Protein AF-A0A059WWV6-F1 (afdb_monomer)

Nearest PDB structures (foldseek):
  3id4-assembly1_A  TM=7.950E-01  e=8.519E-05  Escherichia coli K-12
  6icc-assembly1_A  TM=8.540E-01  e=2.933E-04  Aquifex aeolicus VF5
  7w70-assembly1_B  TM=8.274E-01  e=2.889E-03  Kangiella koreensis DSM 16069
  5tnz-assembly1_A  TM=8.637E-01  e=3.700E-03  Homo sapiens
  5to0-assembly1_A  TM=8.389E-01  e=4.187E-03  Homo sapiens

pLDDT: mean 90.19, std 14.8, range [31.0, 98.56]

Foldseek 3Di:
DPPPLPPDPPPVPQDWFWFFQDADPPALCVVLVHDGRKTFQDKPNHGHRYVLSVCLSPQQDFWIWTFIQHPVRDTDIDTDGDDGPGDRRTDTDDDDFDADPWPAPPDVLVVDDPPDDSVSNGHGAHLQCCLVPVDEHQQLPDDPVNLVVCLVSVSAAGEYEDEDQPLVLQCRRRVHDSVSSHDPVSVVSCVVSVHHYRYDYDDDPPRHPPD

Solvent-accessible surface area (backbone atoms only — not comparable to full-atom values): 12340 Å² total; per-residue (Å²): 133,87,80,79,87,62,77,50,82,76,69,66,62,83,59,73,16,33,41,27,64,40,55,38,84,96,23,55,28,42,78,71,66,52,49,59,62,29,24,43,34,23,46,72,86,39,78,17,68,35,64,65,47,46,51,61,68,46,60,94,58,38,74,45,34,38,33,34,36,41,82,88,68,52,74,48,79,49,78,51,75,54,61,89,87,62,63,48,37,70,39,62,64,79,85,80,72,41,68,50,87,66,55,32,82,79,42,64,55,76,70,53,62,95,84,54,62,75,78,63,60,66,48,66,46,35,76,65,46,8,40,75,73,59,41,60,25,65,64,49,83,67,46,72,67,56,56,49,45,36,54,76,69,60,52,54,45,35,25,34,48,45,58,54,85,54,36,66,61,24,8,58,50,34,49,49,58,54,93,40,28,60,49,63,69,60,51,48,55,38,51,76,60,77,37,48,72,50,75,41,82,54,75,46,86,93,71,59,64,84,121

Radius of gyration: 20.45 Å; Cα contacts (8 Å, |Δi|>4): 343; chains: 1; bounding box: 49×42×61 Å

Mean predicted aligned error: 5.93 Å

Structure (mmCIF, N/CA/C/O backbone):
data_AF-A0A059WWV6-F1
#
_entry.id   AF-A0A059WWV6-F1
#
loop_
_atom_site.group_PDB
_atom_site.id
_atom_site.type_symbol
_atom_site.label_atom_id
_atom_site.label_alt_id
_atom_site.label_comp_id
_atom_site.label_asym_id
_atom_site.label_entity_id
_atom_site.label_seq_id
_atom_site.pdbx_PDB_ins_code
_atom_site.Cartn_x
_atom_site.Cartn_y
_atom_site.Cartn_z
_atom_site.occupancy
_atom_site.B_iso_or_equiv
_atom_site.auth_seq_id
_atom_site.auth_comp_id
_atom_site.auth_asym_id
_atom_site.auth_atom_id
_atom_site.pdbx_PDB_model_num
ATOM 1 N N . MET A 1 1 ? 24.780 16.132 0.059 1.00 31.00 1 MET A N 1
ATOM 2 C CA . MET A 1 1 ? 24.180 15.485 1.243 1.00 31.00 1 MET A CA 1
ATOM 3 C C . MET A 1 1 ? 22.911 16.250 1.564 1.00 31.00 1 MET A C 1
ATOM 5 O O . MET A 1 1 ? 22.993 17.396 1.980 1.00 31.00 1 MET A O 1
ATOM 9 N N . TYR A 1 2 ? 21.761 15.678 1.209 1.00 33.31 2 TYR A N 1
ATOM 10 C CA . TYR A 1 2 ? 20.446 16.317 1.306 1.00 33.31 2 TYR A CA 1
ATOM 11 C C . TYR A 1 2 ? 19.866 16.081 2.706 1.00 33.31 2 TYR A C 1
ATOM 13 O O . TYR A 1 2 ? 19.118 15.136 2.921 1.00 33.31 2 TYR A O 1
ATOM 21 N N . GLU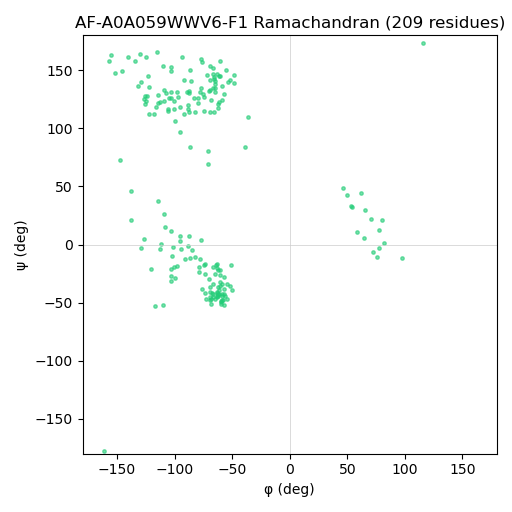 A 1 3 ? 20.258 16.913 3.670 1.00 32.69 3 GLU A N 1
ATOM 22 C CA . GLU A 1 3 ? 19.876 16.759 5.085 1.00 32.69 3 GLU A CA 1
ATOM 23 C C . GLU A 1 3 ? 18.555 17.455 5.471 1.00 32.69 3 GLU A C 1
ATOM 25 O O . GLU A 1 3 ? 18.124 17.334 6.612 1.00 32.69 3 GLU A O 1
ATOM 30 N N . PHE A 1 4 ? 17.871 18.147 4.546 1.00 31.69 4 PHE A N 1
ATOM 31 C CA . PHE A 1 4 ? 16.771 19.058 4.916 1.00 31.69 4 PHE A CA 1
ATOM 32 C C . PHE A 1 4 ? 15.412 18.849 4.226 1.00 31.69 4 PHE A C 1
ATOM 34 O O . PHE A 1 4 ? 14.489 19.607 4.503 1.00 31.69 4 PHE A O 1
ATOM 41 N N . ALA A 1 5 ? 15.225 17.814 3.398 1.00 34.81 5 ALA A N 1
ATOM 42 C CA . ALA A 1 5 ? 13.914 17.536 2.779 1.00 34.81 5 ALA A CA 1
ATOM 43 C C . ALA A 1 5 ? 13.243 16.240 3.267 1.00 34.81 5 ALA A C 1
ATOM 45 O O . ALA A 1 5 ? 12.113 15.945 2.890 1.00 34.81 5 ALA A O 1
ATOM 46 N N . VAL A 1 6 ? 13.925 15.470 4.119 1.00 40.09 6 VAL A N 1
ATOM 47 C CA . VAL A 1 6 ? 13.435 14.178 4.620 1.00 40.09 6 VAL A CA 1
ATOM 48 C C . VAL A 1 6 ? 13.733 14.046 6.116 1.00 40.09 6 VAL A C 1
ATOM 50 O O . VAL A 1 6 ? 14.220 13.020 6.582 1.00 40.09 6 VAL A O 1
ATOM 53 N N . THR A 1 7 ? 13.457 15.089 6.905 1.00 35.44 7 THR A N 1
ATOM 54 C CA . THR A 1 7 ? 13.285 14.892 8.354 1.00 35.44 7 THR A CA 1
ATOM 55 C C . THR A 1 7 ? 12.136 13.899 8.526 1.00 35.44 7 THR A C 1
ATOM 57 O O . THR A 1 7 ? 11.089 14.045 7.894 1.00 35.44 7 THR A O 1
ATOM 60 N N . PRO A 1 8 ? 12.343 12.787 9.230 1.00 40.31 8 PRO A N 1
ATOM 61 C CA . PRO A 1 8 ? 12.087 11.523 8.582 1.00 40.31 8 PRO A CA 1
ATOM 62 C C . PRO A 1 8 ? 10.628 11.113 8.762 1.00 40.31 8 PRO A C 1
ATOM 64 O O . PRO A 1 8 ? 10.215 10.703 9.848 1.00 40.31 8 PRO A O 1
ATOM 67 N N . ALA A 1 9 ? 9.907 11.020 7.641 1.00 40.09 9 ALA A N 1
ATOM 68 C CA . ALA A 1 9 ? 8.860 10.005 7.483 1.00 40.09 9 ALA A CA 1
ATOM 69 C C . ALA A 1 9 ? 9.39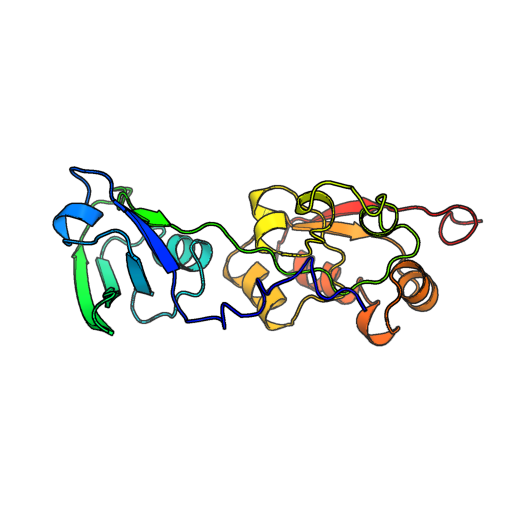4 8.590 7.835 1.00 40.09 9 ALA A C 1
ATOM 71 O O . ALA A 1 9 ? 8.637 7.682 8.151 1.00 40.09 9 ALA A O 1
ATOM 72 N N . ILE A 1 10 ? 10.724 8.430 7.859 1.00 39.66 10 ILE A N 1
ATOM 73 C CA . ILE A 1 10 ? 11.486 7.240 8.254 1.00 39.66 10 ILE A CA 1
ATOM 74 C C . ILE A 1 10 ? 11.497 7.008 9.789 1.00 39.66 10 ILE A C 1
ATOM 76 O O . ILE A 1 10 ? 11.773 5.897 10.231 1.00 39.66 10 ILE A O 1
ATOM 80 N N . THR A 1 11 ? 11.170 8.002 10.632 1.00 33.81 11 THR A N 1
ATOM 81 C CA . THR A 1 11 ? 11.199 7.872 12.111 1.00 33.81 11 THR A CA 1
ATOM 82 C C . THR A 1 11 ? 9.845 7.656 12.760 1.00 33.81 11 THR A C 1
ATOM 84 O O . THR A 1 11 ? 9.802 7.366 13.959 1.00 33.81 11 THR A O 1
ATOM 87 N N . GLN A 1 12 ? 8.752 7.635 11.994 1.00 41.34 12 GLN A N 1
ATOM 88 C CA . GLN A 1 12 ? 7.635 6.782 12.392 1.00 41.34 12 GLN A CA 1
ATOM 89 C C . GLN A 1 12 ? 8.065 5.328 12.162 1.00 41.34 12 GLN A C 1
ATOM 91 O O . GLN A 1 12 ? 7.605 4.639 11.258 1.00 41.34 12 GLN A O 1
ATOM 96 N N . LEU A 1 13 ? 9.012 4.876 12.996 1.00 43.66 13 LEU A N 1
ATOM 97 C CA . LEU A 1 13 ? 9.232 3.481 13.336 1.00 43.66 13 LEU A CA 1
ATOM 98 C C . LEU A 1 13 ? 7.855 2.847 13.386 1.00 43.66 13 LEU A C 1
ATOM 100 O O . LEU A 1 13 ? 7.081 3.216 14.266 1.00 43.66 13 LEU A O 1
ATOM 104 N N . ARG A 1 14 ? 7.575 1.990 12.399 1.00 54.34 14 ARG A N 1
ATOM 105 C CA . ARG A 1 14 ? 6.361 1.198 12.197 1.00 54.34 14 ARG A CA 1
ATOM 106 C C . ARG A 1 14 ? 5.858 0.674 13.537 1.00 54.34 14 ARG A C 1
ATOM 108 O O . ARG A 1 14 ? 6.202 -0.432 13.950 1.00 54.34 14 ARG A O 1
ATOM 115 N N . ARG A 1 15 ? 5.102 1.484 14.271 1.00 64.38 15 ARG A N 1
ATOM 116 C CA . ARG A 1 15 ? 4.458 1.005 15.479 1.00 64.38 15 ARG A CA 1
ATOM 117 C C . ARG A 1 15 ? 3.245 0.260 14.948 1.00 64.38 15 ARG A C 1
ATOM 119 O O . ARG A 1 15 ? 2.479 0.879 14.220 1.00 64.38 15 ARG A O 1
ATOM 126 N N . PRO A 1 16 ? 3.098 -1.035 15.253 1.00 75.06 16 PRO A N 1
ATOM 127 C CA . PRO A 1 16 ? 1.945 -1.784 14.788 1.00 75.06 16 PRO A CA 1
ATOM 128 C C . PRO A 1 16 ? 0.668 -1.051 15.207 1.00 75.06 16 PRO A C 1
ATOM 130 O O . PRO A 1 16 ? 0.598 -0.503 16.315 1.00 75.06 16 PRO A O 1
ATOM 133 N N . GLY A 1 17 ? -0.295 -1.035 14.298 1.00 91.75 17 GLY A N 1
ATOM 134 C CA . GLY A 1 17 ? -1.612 -0.443 14.432 1.00 91.75 17 GLY A CA 1
ATOM 135 C C . GLY A 1 17 ? -1.884 0.716 13.485 1.00 91.75 17 GLY A C 1
ATOM 136 O O . GLY A 1 17 ? -1.002 1.188 12.778 1.00 91.75 17 GLY A O 1
ATOM 137 N N . VAL A 1 18 ? -3.131 1.165 13.517 1.00 95.44 18 VAL A N 1
ATOM 138 C CA . VAL A 1 18 ? -3.629 2.337 12.797 1.00 95.44 18 VAL A CA 1
ATOM 139 C C . VAL A 1 18 ? -4.226 3.318 13.805 1.00 95.44 18 VAL A C 1
ATOM 141 O O . VAL A 1 18 ? -4.907 2.898 14.746 1.00 95.44 18 VAL A O 1
ATOM 144 N N . ILE A 1 19 ? -3.914 4.607 13.664 1.00 96.56 19 ILE A N 1
ATOM 145 C CA . ILE A 1 19 ? -4.396 5.658 14.570 1.00 96.56 19 ILE A CA 1
ATOM 146 C C . ILE A 1 19 ? -5.735 6.209 14.085 1.00 96.56 19 ILE A C 1
ATOM 148 O O . ILE A 1 19 ? -5.869 6.570 12.914 1.00 96.56 19 ILE A O 1
ATOM 152 N N . ILE A 1 20 ? -6.701 6.296 15.000 1.00 97.88 20 ILE A N 1
ATOM 153 C CA . ILE A 1 20 ? -7.992 6.946 14.779 1.00 97.88 20 ILE A CA 1
ATOM 154 C C . ILE A 1 20 ? -7.783 8.461 14.787 1.00 97.88 20 ILE A C 1
ATOM 156 O O . ILE A 1 20 ? -7.227 9.013 15.736 1.00 97.88 20 ILE A O 1
ATOM 160 N N . THR A 1 21 ? -8.234 9.144 13.741 1.00 97.88 21 THR A N 1
ATOM 161 C CA . THR A 1 21 ? -8.187 10.612 13.643 1.00 97.88 21 THR A CA 1
ATOM 162 C C . THR A 1 21 ? -9.522 11.256 13.976 1.00 97.88 21 THR A C 1
ATOM 164 O O . THR A 1 21 ? -9.552 12.384 14.456 1.00 97.88 21 THR A O 1
ATOM 167 N N . GLU A 1 22 ? -10.622 10.548 13.726 1.00 98.00 22 GLU A N 1
ATOM 168 C CA . GLU A 1 22 ? -11.978 11.038 13.960 1.00 98.00 22 GLU A CA 1
ATOM 169 C C . GLU A 1 22 ? -12.915 9.864 14.251 1.00 98.00 22 GLU A C 1
ATOM 171 O O . GLU A 1 22 ? -12.730 8.767 13.716 1.00 98.00 22 GLU A O 1
ATOM 176 N N . VAL A 1 23 ? -13.914 10.114 15.097 1.00 98.06 23 VAL A N 1
ATOM 177 C CA . VAL A 1 23 ? -15.012 9.191 15.392 1.00 98.06 23 VAL A CA 1
ATOM 178 C C . VAL A 1 23 ? -16.318 9.921 15.112 1.00 98.06 23 VAL A C 1
ATOM 180 O O . VAL A 1 23 ? -16.551 11.004 15.651 1.00 98.06 23 VAL A O 1
ATOM 183 N N . THR A 1 24 ? -17.148 9.357 14.239 1.00 97.62 24 THR A N 1
ATOM 184 C CA . THR A 1 24 ? -18.435 9.942 13.855 1.00 97.62 24 THR A CA 1
ATOM 185 C C . THR A 1 24 ? -19.464 9.748 14.980 1.00 97.62 24 THR A C 1
ATOM 187 O O . THR A 1 24 ? -19.642 8.616 15.433 1.00 97.62 24 THR A O 1
ATOM 190 N N . PRO A 1 25 ? -20.171 10.802 15.430 1.00 95.69 25 PRO A N 1
ATOM 191 C CA . PRO A 1 25 ? -21.210 10.671 16.452 1.00 95.69 25 PRO A CA 1
ATOM 192 C C . PRO A 1 25 ? -22.356 9.745 16.026 1.00 95.69 25 PRO A C 1
ATOM 194 O O . PRO A 1 25 ? -22.758 9.748 14.861 1.00 95.69 25 PRO A O 1
ATOM 197 N N . GLY A 1 26 ? -22.916 9.001 16.977 1.00 94.06 26 GLY A N 1
ATOM 198 C CA . GLY A 1 26 ? -24.016 8.060 16.767 1.00 94.06 26 GLY A CA 1
ATOM 199 C C . GLY A 1 26 ? -23.626 6.801 15.991 1.00 94.06 26 GLY A C 1
ATOM 200 O O . GLY A 1 26 ? -24.495 6.189 15.379 1.00 94.06 26 GLY A O 1
ATOM 201 N N . THR A 1 27 ? -22.338 6.449 15.966 1.00 96.12 27 THR A N 1
ATOM 202 C CA . THR A 1 27 ? -21.828 5.223 15.332 1.00 96.12 27 THR A CA 1
ATOM 203 C C . THR A 1 27 ? -21.227 4.283 16.368 1.00 96.12 27 THR A C 1
ATOM 205 O O . THR A 1 27 ? -20.891 4.708 17.477 1.00 96.12 27 THR A O 1
ATOM 208 N N . VAL A 1 28 ? -21.003 3.027 15.973 1.00 95.50 28 VAL A N 1
ATOM 209 C CA . VAL A 1 28 ? -20.370 2.002 16.817 1.00 95.50 28 VAL A CA 1
ATOM 210 C C . VAL A 1 28 ? -19.067 2.510 17.442 1.00 95.50 28 VAL A C 1
ATOM 212 O O . VAL A 1 28 ? -18.805 2.271 18.614 1.00 95.50 28 VAL A O 1
ATOM 215 N N . GLY A 1 29 ? -18.253 3.278 16.711 1.00 96.50 29 GLY A N 1
ATOM 216 C CA . GLY A 1 29 ? -17.013 3.836 17.248 1.00 96.50 29 GLY A CA 1
ATOM 217 C C . GLY A 1 29 ? -17.210 4.707 18.496 1.00 96.50 29 GLY A C 1
ATOM 218 O O . GLY A 1 29 ? -16.399 4.630 19.420 1.00 96.50 29 GLY A O 1
ATOM 219 N N . GLU A 1 30 ? -18.284 5.501 18.550 1.00 96.56 30 GLU A N 1
ATOM 220 C CA . GLU A 1 30 ? -18.618 6.317 19.724 1.00 96.56 30 GLU A CA 1
ATOM 221 C C . GLU A 1 30 ? -19.152 5.453 20.873 1.00 96.56 30 GLU A C 1
ATOM 223 O O . GLU A 1 30 ? -18.742 5.652 22.017 1.00 96.56 30 GLU A O 1
ATOM 228 N N . GLU A 1 31 ? -20.006 4.469 20.576 1.00 95.69 31 GLU A N 1
ATOM 229 C CA . GLU A 1 31 ? -20.557 3.536 21.571 1.00 95.69 31 GLU A CA 1
ATOM 230 C C . GLU A 1 31 ? -19.464 2.722 22.276 1.00 95.69 31 GLU A C 1
ATOM 232 O O . GLU A 1 31 ? -19.542 2.479 23.480 1.00 95.69 31 GLU A O 1
ATOM 237 N N . LEU A 1 32 ? -18.403 2.365 21.546 1.00 96.31 32 LEU A N 1
ATOM 238 C CA . LEU A 1 32 ? -17.209 1.697 22.077 1.00 96.31 32 LEU A CA 1
ATOM 239 C C . LEU A 1 32 ? -16.250 2.642 22.821 1.00 96.31 32 LEU A C 1
ATOM 241 O O . LEU A 1 32 ? -15.153 2.234 23.214 1.00 96.31 32 LEU A O 1
ATOM 245 N N . GLU A 1 33 ? -16.624 3.914 22.979 1.00 96.25 33 GLU A N 1
ATOM 246 C CA . GLU A 1 33 ? -15.811 4.972 23.580 1.00 96.25 33 GLU A CA 1
ATOM 247 C C . GLU A 1 33 ? -14.415 5.106 22.936 1.00 96.25 33 GLU A C 1
ATOM 249 O O . GLU A 1 33 ? -13.417 5.442 23.599 1.00 96.25 33 GLU A O 1
ATOM 254 N N . LEU A 1 34 ? -14.321 4.836 21.629 1.00 97.44 34 LEU A N 1
ATOM 255 C CA . LEU A 1 34 ? -13.117 5.118 20.857 1.00 97.44 34 LEU A CA 1
ATOM 256 C C . LEU A 1 34 ? -12.981 6.624 20.670 1.00 97.44 34 LEU A C 1
ATOM 258 O O . LEU A 1 34 ? -13.960 7.365 20.567 1.00 97.44 34 LEU A O 1
ATOM 262 N N . ARG A 1 35 ? -11.739 7.099 20.662 1.00 97.44 35 ARG A N 1
ATOM 263 C CA . ARG A 1 35 ? -11.425 8.524 20.556 1.00 97.44 35 ARG A CA 1
ATOM 264 C C . ARG A 1 35 ? -10.306 8.756 19.548 1.00 97.44 35 ARG A C 1
ATOM 266 O O . ARG A 1 35 ? -9.511 7.847 19.303 1.00 97.44 35 ARG A O 1
ATOM 273 N N . PRO A 1 36 ? -10.195 9.975 18.996 1.00 97.75 36 PRO A N 1
ATOM 274 C CA . PRO A 1 36 ? -8.983 10.385 18.302 1.00 97.75 36 PRO A CA 1
ATOM 275 C C . PRO A 1 36 ? -7.730 10.083 19.138 1.00 97.75 36 PRO A C 1
ATOM 277 O O . PRO A 1 36 ? -7.767 10.159 20.367 1.00 97.75 36 PRO A O 1
ATOM 280 N N . ASP A 1 37 ? -6.642 9.729 18.457 1.00 96.31 37 ASP A N 1
ATOM 281 C CA . ASP A 1 37 ? -5.358 9.262 19.003 1.00 96.31 37 ASP A CA 1
ATOM 282 C C . ASP A 1 37 ? -5.348 7.843 19.601 1.00 96.31 37 ASP A C 1
ATOM 284 O O . ASP A 1 37 ? -4.269 7.308 19.896 1.00 96.31 37 ASP A O 1
ATOM 288 N N . ASP A 1 38 ? -6.499 7.176 19.718 1.00 97.38 38 ASP A N 1
ATOM 289 C CA . ASP A 1 38 ? -6.523 5.743 19.998 1.00 97.38 38 ASP A CA 1
ATOM 290 C C . ASP A 1 38 ? -5.921 4.960 18.830 1.00 97.38 38 ASP A C 1
ATOM 292 O O . ASP A 1 38 ? -6.114 5.279 17.653 1.00 97.38 38 ASP A O 1
ATOM 296 N N . ARG A 1 39 ? -5.188 3.891 19.152 1.00 97.25 39 ARG A N 1
ATOM 297 C CA . ARG A 1 39 ? -4.555 3.039 18.147 1.00 97.25 39 ARG A CA 1
ATOM 298 C C . ARG A 1 39 ? -5.104 1.629 18.169 1.00 97.25 39 ARG A C 1
ATOM 300 O O . ARG A 1 39 ? -4.868 0.890 19.123 1.00 97.25 39 ARG A O 1
ATOM 307 N N . ILE A 1 40 ? -5.710 1.207 17.069 1.00 97.69 40 ILE A N 1
ATOM 308 C CA . ILE A 1 40 ? -6.136 -0.180 16.883 1.00 97.69 40 ILE A CA 1
ATOM 309 C C . ILE A 1 40 ? -4.927 -0.987 16.423 1.00 97.69 40 ILE A C 1
ATOM 311 O O . ILE A 1 40 ? -4.396 -0.746 15.343 1.00 97.69 40 ILE A O 1
ATOM 315 N N . ILE A 1 41 ? -4.464 -1.927 17.249 1.00 97.25 41 ILE A N 1
ATOM 316 C CA . ILE A 1 41 ? -3.278 -2.750 16.961 1.00 97.25 41 ILE A CA 1
ATOM 317 C C . ILE A 1 41 ? -3.628 -4.168 16.500 1.00 97.25 41 ILE A C 1
ATOM 319 O O . ILE A 1 41 ? -2.787 -4.822 15.876 1.00 97.25 41 ILE A O 1
ATOM 323 N N . LYS A 1 42 ? -4.843 -4.648 16.799 1.00 97.75 42 LYS A N 1
ATOM 324 C CA . LYS A 1 42 ? -5.371 -5.922 16.299 1.00 97.75 42 LYS A CA 1
ATOM 325 C C . LYS A 1 42 ? -6.875 -5.873 16.052 1.00 97.75 42 LYS A C 1
ATOM 327 O O . LYS A 1 42 ? -7.580 -5.210 16.809 1.00 97.75 42 LYS A O 1
ATOM 332 N N . VAL A 1 43 ? -7.331 -6.657 15.078 1.00 97.81 43 VAL A N 1
ATOM 333 C CA . VAL A 1 43 ? -8.738 -7.018 14.857 1.00 97.81 43 VAL A CA 1
ATOM 334 C C . VAL A 1 43 ? -8.836 -8.543 14.843 1.00 97.81 43 VAL A C 1
ATOM 336 O O . VAL A 1 43 ? -8.050 -9.203 14.164 1.00 97.81 43 VAL A O 1
ATOM 339 N N . ASN A 1 44 ? -9.736 -9.123 15.638 1.00 96.75 44 ASN A N 1
ATOM 340 C CA . ASN A 1 44 ? -9.959 -10.576 15.736 1.00 96.75 44 ASN A CA 1
ATOM 341 C C . ASN A 1 44 ? -8.648 -11.363 15.943 1.00 96.75 44 ASN A C 1
ATOM 343 O O . ASN A 1 44 ? -8.359 -12.371 15.299 1.00 96.75 44 ASN A O 1
ATOM 347 N N . GLY A 1 45 ? -7.781 -10.830 16.813 1.00 95.62 45 GLY A N 1
ATOM 348 C CA . GLY A 1 45 ? -6.467 -11.397 17.134 1.00 95.62 45 GLY A CA 1
ATOM 349 C C . GLY A 1 45 ? -5.372 -11.197 16.073 1.00 95.62 45 GLY A C 1
ATOM 350 O O . GLY A 1 45 ? -4.190 -11.409 16.387 1.00 95.62 45 GLY A O 1
ATOM 351 N N . ARG A 1 46 ? -5.719 -10.735 14.865 1.00 95.44 46 ARG A N 1
ATOM 352 C CA . ARG A 1 46 ? -4.798 -10.465 13.750 1.00 95.44 46 ARG A CA 1
ATOM 353 C C . ARG A 1 46 ? -4.206 -9.065 13.865 1.00 95.44 46 ARG A C 1
ATOM 355 O O . ARG A 1 46 ? -4.874 -8.133 14.288 1.00 95.44 46 ARG A O 1
ATOM 362 N N . GL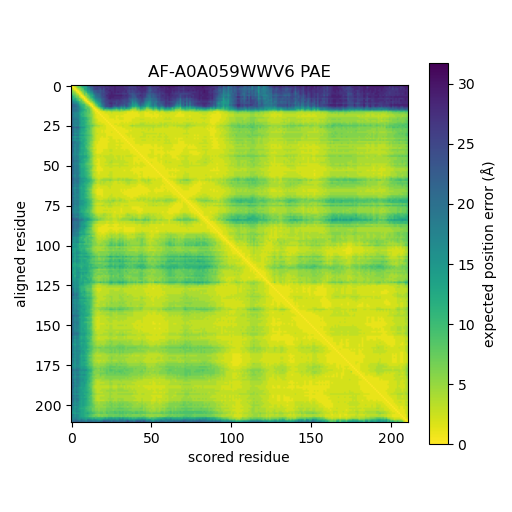Y A 1 47 ? -2.920 -8.924 13.549 1.00 95.31 47 GLY A N 1
ATOM 363 C CA . GLY A 1 47 ? -2.227 -7.635 13.623 1.00 95.31 47 GLY A CA 1
ATOM 364 C C . GLY A 1 47 ? -2.705 -6.661 12.550 1.00 95.31 47 GLY A C 1
ATOM 365 O O . GLY A 1 47 ? -2.910 -7.062 11.408 1.00 95.31 47 GLY A O 1
ATOM 366 N N . VAL A 1 48 ? -2.820 -5.385 12.910 1.00 94.69 48 VAL A N 1
ATOM 367 C CA . VAL A 1 48 ? -3.133 -4.293 11.979 1.00 94.69 48 VAL A CA 1
ATOM 368 C C . VAL A 1 48 ? -1.876 -3.456 11.758 1.00 94.69 48 VAL A C 1
ATOM 370 O O . VAL A 1 48 ? -1.207 -3.088 12.724 1.00 94.69 48 VAL A O 1
ATOM 373 N N . ARG A 1 49 ? -1.516 -3.169 10.504 1.00 91.50 49 ARG A N 1
ATOM 374 C CA . ARG A 1 49 ? -0.375 -2.299 10.148 1.00 91.50 49 ARG A CA 1
ATOM 375 C C . ARG A 1 49 ? -0.800 -0.907 9.698 1.00 91.50 49 ARG A C 1
ATOM 377 O O . ARG A 1 49 ? -0.027 0.028 9.851 1.00 91.50 49 ARG A O 1
ATOM 384 N N . ASP A 1 50 ? -1.968 -0.801 9.080 1.00 92.31 50 ASP A N 1
ATOM 385 C CA . ASP A 1 50 ? -2.529 0.425 8.521 1.00 92.31 50 ASP A CA 1
ATOM 386 C C . ASP A 1 50 ? -4.042 0.255 8.317 1.00 92.31 50 ASP A C 1
ATOM 388 O O . ASP A 1 50 ? -4.619 -0.788 8.643 1.00 92.31 50 ASP A O 1
ATOM 392 N N . TYR A 1 51 ? -4.698 1.278 7.772 1.00 91.88 51 TYR A N 1
ATOM 393 C CA . TYR A 1 51 ? -6.143 1.237 7.580 1.00 91.88 51 TYR A CA 1
ATOM 394 C C . TYR A 1 51 ? -6.591 0.162 6.574 1.00 91.88 51 TYR A C 1
ATOM 396 O O . TYR A 1 51 ? -7.726 -0.295 6.666 1.00 91.88 51 TYR A O 1
ATOM 404 N N . LEU A 1 52 ? -5.750 -0.260 5.618 1.00 93.94 52 LEU A N 1
ATOM 405 C CA . LEU A 1 52 ? -6.132 -1.306 4.663 1.00 93.94 52 LEU A CA 1
ATOM 406 C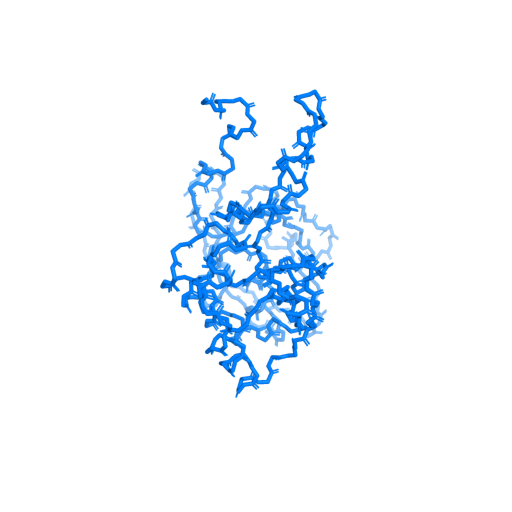 C . LEU A 1 52 ? -6.239 -2.658 5.360 1.00 93.94 52 LEU A C 1
ATOM 408 O O . LEU A 1 52 ? -7.201 -3.380 5.121 1.00 93.94 52 LEU A O 1
ATOM 412 N N . ASP A 1 53 ? -5.307 -2.969 6.267 1.00 94.94 53 ASP A N 1
ATOM 413 C CA . ASP A 1 53 ? -5.433 -4.154 7.121 1.00 94.94 53 ASP A CA 1
ATOM 414 C C . ASP A 1 53 ? -6.712 -4.096 7.956 1.00 94.94 53 ASP A C 1
ATOM 416 O O . ASP A 1 53 ? -7.429 -5.088 8.041 1.00 94.94 53 ASP A O 1
ATOM 420 N N . PHE A 1 54 ? -7.010 -2.935 8.546 1.00 95.88 54 PHE A N 1
ATOM 421 C CA . PHE A 1 54 ? -8.228 -2.742 9.326 1.00 95.88 54 PHE A CA 1
ATOM 422 C C . PHE A 1 54 ? -9.481 -2.990 8.480 1.00 95.88 54 PHE A C 1
ATOM 424 O O . PHE A 1 54 ? -10.344 -3.772 8.869 1.00 95.88 54 PHE A O 1
ATOM 431 N N . ARG A 1 55 ? -9.571 -2.377 7.294 1.00 94.00 55 ARG A N 1
ATOM 432 C CA . ARG A 1 55 ? -10.703 -2.564 6.374 1.00 94.00 55 ARG A CA 1
ATOM 433 C C . ARG A 1 55 ? -10.819 -4.012 5.914 1.00 94.00 55 ARG A C 1
ATOM 435 O O . ARG A 1 55 ? -11.919 -4.540 5.910 1.00 94.00 55 ARG A O 1
ATOM 442 N N . PHE A 1 56 ? -9.708 -4.661 5.580 1.00 95.06 56 PHE A N 1
ATOM 443 C CA . PHE A 1 56 ? -9.695 -6.063 5.168 1.00 95.06 56 PHE A CA 1
ATOM 444 C C . PHE A 1 56 ? -10.158 -7.005 6.287 1.00 95.06 56 PHE A C 1
ATOM 446 O O . PHE A 1 56 ? -10.953 -7.899 6.039 1.00 95.06 56 PHE A O 1
ATOM 453 N N . GLN A 1 57 ? -9.689 -6.793 7.520 1.00 95.50 57 GLN A N 1
ATOM 454 C CA . GLN A 1 57 ? -10.007 -7.656 8.664 1.00 95.50 57 GLN A CA 1
ATOM 455 C C . GLN A 1 57 ? -11.390 -7.394 9.262 1.00 95.50 57 GLN A C 1
ATOM 457 O O . GLN A 1 57 ? -11.886 -8.238 9.995 1.00 95.50 57 GLN A O 1
ATOM 462 N N . THR A 1 58 ? -11.988 -6.232 8.994 1.00 95.50 58 THR A N 1
ATOM 463 C CA . THR A 1 58 ? -13.350 -5.908 9.441 1.00 95.50 58 THR A CA 1
ATOM 464 C C . THR A 1 58 ? -14.391 -6.138 8.353 1.00 95.50 58 THR A C 1
ATOM 466 O O . THR A 1 58 ? -15.572 -6.215 8.665 1.00 95.50 58 THR A O 1
ATOM 469 N N . ALA A 1 59 ? -14.020 -6.219 7.075 1.00 92.94 59 ALA A N 1
ATOM 470 C CA . ALA A 1 59 ? -14.988 -6.373 5.994 1.00 92.94 59 ALA A CA 1
ATOM 471 C C . ALA A 1 59 ? -15.787 -7.679 6.134 1.00 92.94 59 ALA A C 1
ATOM 473 O O . ALA A 1 59 ? -15.213 -8.761 6.144 1.00 92.94 59 ALA A O 1
ATOM 474 N N . GLY A 1 60 ? -17.117 -7.565 6.208 1.00 90.81 60 GLY A N 1
ATOM 475 C CA . GLY A 1 60 ? -18.031 -8.710 6.306 1.00 90.81 60 GLY A CA 1
ATOM 476 C C . GLY A 1 60 ? -18.127 -9.358 7.692 1.00 90.81 60 GLY A C 1
ATOM 477 O O . GLY A 1 60 ? -18.932 -10.264 7.863 1.00 90.81 60 GLY A O 1
ATOM 478 N N . GLU A 1 61 ? -17.357 -8.891 8.677 1.00 94.50 61 GLU A N 1
ATOM 479 C CA . GLU A 1 61 ? -17.402 -9.406 10.049 1.00 94.50 61 GLU A CA 1
ATOM 480 C C . GLU A 1 61 ? -18.466 -8.666 10.876 1.00 94.50 61 GLU A C 1
ATOM 482 O O . GLU A 1 61 ? -18.509 -7.426 10.876 1.00 94.50 61 GLU A O 1
ATOM 487 N N . THR A 1 62 ? -19.297 -9.422 11.596 1.00 96.19 62 THR A N 1
ATOM 488 C CA . THR A 1 62 ? -20.319 -8.907 12.528 1.00 96.19 62 THR A CA 1
ATOM 489 C C . THR A 1 62 ? -19.904 -9.035 13.990 1.00 96.19 62 THR A C 1
ATOM 491 O O . THR A 1 62 ? -20.329 -8.217 14.793 1.00 96.19 62 THR A O 1
ATOM 494 N N . GLU A 1 63 ? -19.050 -10.008 14.318 1.00 96.94 63 GLU A N 1
ATOM 495 C CA . GLU A 1 63 ? -18.484 -10.224 15.656 1.00 96.94 63 GLU A CA 1
ATOM 496 C C . GLU A 1 63 ? -17.014 -9.780 15.641 1.00 96.94 63 GLU A C 1
ATOM 498 O O . GLU A 1 63 ? -16.185 -10.306 14.884 1.00 96.94 63 GLU A O 1
ATOM 503 N N . LEU A 1 64 ? -16.681 -8.761 16.434 1.00 97.50 64 LEU A N 1
ATOM 504 C CA . LEU A 1 64 ? -15.379 -8.104 16.378 1.00 97.50 64 LEU A CA 1
ATOM 505 C C . LEU A 1 64 ? -14.732 -8.000 17.759 1.00 97.50 64 LEU A C 1
ATOM 507 O O . LEU A 1 64 ? -15.350 -7.658 18.762 1.00 97.50 64 LEU A O 1
ATOM 511 N N . THR A 1 65 ? -13.422 -8.225 17.788 1.00 98.25 65 THR A N 1
ATOM 512 C CA . THR A 1 65 ? -12.561 -7.942 18.935 1.00 98.25 65 THR A CA 1
ATOM 513 C C . THR A 1 65 ? -11.461 -6.982 18.518 1.00 98.25 65 THR A C 1
ATOM 515 O O . THR A 1 65 ? -10.557 -7.340 17.751 1.00 98.25 65 THR A O 1
ATOM 518 N N . PHE A 1 66 ? -11.493 -5.763 19.046 1.00 98.19 66 PHE A N 1
ATOM 519 C CA . PHE A 1 66 ? -10.441 -4.775 18.835 1.00 98.19 66 PHE A CA 1
ATOM 520 C C . PHE A 1 66 ? -9.467 -4.770 19.998 1.00 98.19 66 PHE A C 1
ATOM 522 O O . PHE A 1 66 ? -9.860 -4.558 21.140 1.00 98.19 66 PHE A O 1
ATOM 529 N N . ARG A 1 67 ? -8.170 -4.905 19.699 1.00 98.19 67 ARG A N 1
ATOM 530 C CA . ARG A 1 67 ? -7.123 -4.548 20.660 1.00 98.19 67 ARG A CA 1
ATOM 531 C C . ARG A 1 67 ? -6.715 -3.105 20.431 1.00 98.19 67 ARG A C 1
ATOM 533 O O . ARG A 1 67 ? -6.087 -2.800 19.413 1.00 98.19 67 ARG A O 1
ATOM 540 N N . VAL A 1 68 ? -7.025 -2.240 21.386 1.00 97.88 68 VAL A N 1
ATOM 541 C CA . VAL A 1 68 ? -6.828 -0.793 21.293 1.00 97.88 68 VAL A CA 1
ATOM 542 C C . VAL A 1 68 ? -5.791 -0.343 22.307 1.00 97.88 68 VAL A C 1
ATOM 544 O O . VAL A 1 68 ? -5.881 -0.651 23.492 1.00 97.88 68 VAL A O 1
ATOM 547 N N . LYS A 1 69 ? -4.794 0.408 21.847 1.00 97.12 69 LYS A N 1
ATOM 548 C CA . LYS A 1 69 ? -3.814 1.080 22.691 1.00 97.12 69 LYS A CA 1
ATOM 549 C C . LYS A 1 69 ? -4.190 2.552 22.825 1.00 97.12 69 LYS A C 1
ATOM 551 O O . LYS A 1 69 ? -4.163 3.281 21.836 1.00 97.12 69 LYS A O 1
ATOM 556 N N . LYS A 1 70 ? -4.496 2.977 24.048 1.00 96.06 70 LYS A N 1
ATOM 557 C CA . LYS A 1 70 ? -4.824 4.364 24.388 1.00 96.06 70 LYS A CA 1
ATOM 558 C C . LYS A 1 70 ? -3.547 5.226 24.442 1.00 96.06 70 LYS A C 1
ATOM 560 O O . LYS A 1 70 ? -2.460 4.696 24.720 1.00 96.06 70 LYS A O 1
ATOM 565 N N . PRO A 1 71 ? -3.641 6.558 24.267 1.00 93.94 71 PRO A N 1
ATOM 566 C CA . PRO A 1 71 ? -2.501 7.473 24.411 1.00 93.94 71 PRO A CA 1
ATOM 567 C C . PRO A 1 71 ? -1.814 7.414 25.784 1.00 93.94 71 PRO A C 1
ATOM 569 O O . PRO A 1 71 ? -0.609 7.638 25.883 1.00 93.94 71 PRO A O 1
ATOM 572 N N . SER A 1 72 ? -2.559 7.050 26.835 1.00 93.69 72 SER A N 1
ATOM 573 C CA . SER A 1 72 ? -2.045 6.827 28.196 1.00 93.69 72 SER A CA 1
ATOM 574 C C . SER A 1 72 ? -1.035 5.673 28.294 1.00 93.69 72 SER A C 1
ATOM 576 O O . SER A 1 72 ? -0.308 5.572 29.279 1.00 93.69 72 SER A O 1
ATOM 578 N N . GLY A 1 73 ? -0.978 4.798 27.283 1.00 92.81 73 GLY A N 1
ATOM 579 C CA . GLY A 1 73 ? -0.176 3.575 27.269 1.00 92.81 73 GLY A CA 1
ATOM 580 C C . GLY A 1 73 ? -0.961 2.317 27.644 1.00 92.81 73 GLY A C 1
ATOM 581 O O . GLY A 1 73 ? -0.465 1.214 27.406 1.00 92.81 73 GLY A O 1
ATOM 582 N N . GLU A 1 74 ? -2.179 2.474 28.163 1.00 95.81 74 GLU A N 1
ATOM 583 C CA . GLU A 1 74 ? -3.106 1.379 28.439 1.00 95.81 74 GLU A CA 1
ATOM 584 C C . GLU A 1 74 ? -3.480 0.629 27.153 1.00 95.81 74 GLU A C 1
ATOM 586 O O . GLU A 1 74 ? -3.563 1.214 26.071 1.00 95.81 74 GLU A O 1
ATOM 591 N N . THR A 1 75 ? -3.667 -0.686 27.259 1.00 96.69 75 THR A N 1
ATOM 592 C CA . THR A 1 75 ? -4.135 -1.532 26.157 1.00 96.69 75 THR A CA 1
ATOM 593 C C . THR A 1 75 ? -5.363 -2.300 26.613 1.00 96.69 75 THR A C 1
ATOM 595 O O . THR A 1 75 ? -5.313 -2.961 27.648 1.00 96.69 75 THR A O 1
ATOM 598 N N . LEU A 1 76 ? -6.434 -2.209 25.834 1.00 96.69 76 LEU A N 1
ATOM 599 C CA . LEU A 1 76 ? -7.744 -2.786 26.115 1.00 96.69 76 LEU A CA 1
ATOM 600 C C . LEU A 1 76 ? -8.138 -3.713 24.965 1.00 96.69 76 LEU A C 1
ATOM 602 O O . LEU A 1 76 ? -7.814 -3.428 23.811 1.00 96.69 76 LEU A O 1
ATOM 606 N N . ASP A 1 77 ? -8.836 -4.796 25.287 1.00 97.75 77 ASP A N 1
ATOM 607 C CA . ASP A 1 77 ? -9.552 -5.613 24.311 1.00 97.75 77 ASP A CA 1
ATOM 608 C C . ASP A 1 77 ? -11.044 -5.270 24.427 1.00 97.75 77 ASP A C 1
ATOM 610 O O . ASP A 1 77 ? -11.594 -5.281 25.528 1.00 97.75 77 ASP A O 1
ATOM 614 N N . ILE A 1 78 ? -11.663 -4.899 23.309 1.00 97.94 78 ILE A N 1
ATOM 615 C CA . ILE A 1 78 ? -13.067 -4.494 23.219 1.00 97.94 78 ILE A CA 1
ATOM 616 C C . ILE A 1 78 ? -13.763 -5.497 22.305 1.00 97.94 78 ILE A C 1
ATOM 618 O O . ILE A 1 78 ? -13.451 -5.558 21.115 1.00 97.94 78 ILE A O 1
ATOM 622 N N . GLU A 1 79 ? -14.659 -6.296 22.873 1.00 97.88 79 GLU A N 1
ATOM 623 C CA . GLU A 1 79 ? -15.511 -7.242 22.151 1.00 97.88 79 GLU A CA 1
ATOM 624 C C . GLU A 1 79 ? -16.878 -6.603 21.921 1.00 97.88 79 GLU A C 1
ATOM 626 O O . GLU A 1 79 ? -17.455 -6.034 22.850 1.00 97.88 79 GLU A O 1
ATOM 631 N N . PHE A 1 80 ? -17.369 -6.659 20.686 1.00 97.31 80 PHE A N 1
ATOM 632 C CA . PHE A 1 80 ? -18.649 -6.076 20.310 1.00 97.31 80 PHE A CA 1
ATOM 633 C C . PHE A 1 80 ? -19.215 -6.736 19.054 1.00 97.31 80 PHE A C 1
ATOM 635 O O . PHE A 1 80 ? -18.473 -7.276 18.227 1.00 97.31 80 PHE A O 1
ATOM 642 N N . ASP A 1 81 ? -20.528 -6.609 18.906 1.00 96.12 81 ASP A N 1
ATOM 643 C CA . ASP A 1 81 ? -21.262 -7.025 17.719 1.00 96.12 81 ASP A CA 1
ATOM 644 C C . ASP A 1 81 ? -21.763 -5.788 16.971 1.00 96.12 81 ASP A C 1
ATOM 646 O O . ASP A 1 81 ? -21.980 -4.734 17.572 1.00 96.12 81 ASP A O 1
ATOM 650 N N . ARG A 1 82 ? -21.959 -5.918 15.660 1.00 94.38 82 ARG A N 1
ATOM 651 C CA . ARG A 1 82 ? -22.584 -4.889 14.819 1.00 94.38 82 ARG A CA 1
ATOM 652 C C . ARG A 1 82 ? -23.509 -5.505 13.782 1.00 94.38 82 ARG A C 1
ATOM 654 O O . ARG A 1 82 ? -23.369 -6.683 13.438 1.00 94.38 82 ARG A O 1
ATOM 661 N N . GLU A 1 83 ? -24.410 -4.701 13.232 1.00 93.38 83 GLU A N 1
ATOM 662 C CA . GLU A 1 83 ? -25.244 -5.145 12.118 1.00 93.38 83 GLU A CA 1
ATOM 663 C C . GLU A 1 83 ? -24.419 -5.323 10.828 1.00 93.38 83 GLU A C 1
ATOM 665 O O . GLU A 1 83 ? -23.371 -4.702 10.613 1.00 93.38 83 GLU A O 1
ATOM 670 N N . GLU A 1 84 ? -24.886 -6.199 9.935 1.00 90.50 84 GLU A N 1
ATOM 671 C CA . GLU A 1 84 ? -24.224 -6.418 8.650 1.00 90.50 84 GLU A CA 1
ATOM 672 C C . GLU A 1 84 ? -24.232 -5.125 7.820 1.00 90.50 84 GLU A C 1
ATOM 674 O O . GLU A 1 84 ? -25.279 -4.569 7.493 1.00 90.50 84 GLU A O 1
ATOM 679 N N . GLY A 1 85 ? -23.039 -4.645 7.464 1.00 85.12 85 GLY A N 1
ATOM 680 C CA . GLY A 1 85 ? -22.873 -3.405 6.704 1.00 85.12 85 GLY A CA 1
ATOM 681 C C . GLY A 1 85 ? -22.933 -2.125 7.542 1.00 85.12 85 GLY A C 1
ATOM 682 O O . GLY A 1 85 ? -22.774 -1.045 6.973 1.00 85.12 85 GLY A O 1
ATOM 683 N N . GLU A 1 86 ? -23.099 -2.223 8.863 1.00 92.12 86 GLU A N 1
ATOM 684 C CA . GLU A 1 86 ? -23.046 -1.072 9.761 1.00 92.12 86 GLU A CA 1
ATOM 685 C C . GLU A 1 86 ? -21.644 -0.445 9.785 1.00 92.12 86 GLU A C 1
ATOM 687 O O . GLU A 1 86 ? -20.613 -1.127 9.919 1.00 92.12 86 GLU A O 1
ATOM 692 N N . ASP A 1 87 ? -21.603 0.880 9.625 1.00 90.81 87 ASP A N 1
ATOM 693 C CA . ASP A 1 87 ? -20.356 1.633 9.641 1.00 90.81 87 ASP A CA 1
ATOM 694 C C . ASP A 1 87 ? -19.848 1.804 11.076 1.00 90.81 87 ASP A C 1
ATOM 696 O O . ASP A 1 87 ? -20.579 2.188 11.986 1.00 90.81 87 ASP A O 1
ATOM 700 N N . LEU A 1 88 ? -18.551 1.571 11.261 1.00 95.31 88 LEU A N 1
ATOM 701 C CA . LEU A 1 88 ? -17.884 1.793 12.540 1.00 95.31 88 LEU A CA 1
ATOM 702 C C . LEU A 1 88 ? -17.695 3.286 12.832 1.00 95.31 88 LEU A C 1
ATOM 704 O O . LEU A 1 88 ? -17.392 3.640 13.967 1.00 95.31 88 LEU A O 1
ATOM 708 N N . GLY A 1 89 ? -17.815 4.148 11.814 1.00 96.19 89 GLY A N 1
ATOM 709 C CA . GLY A 1 89 ? -17.669 5.596 11.956 1.00 96.19 89 GLY A CA 1
ATOM 710 C C . GLY A 1 89 ? -16.260 6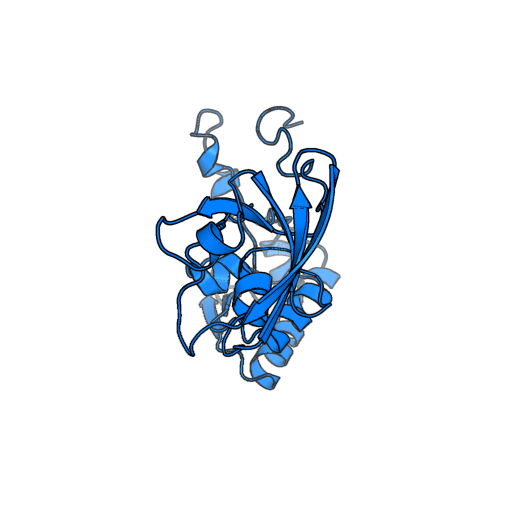.028 12.355 1.00 96.19 89 GLY A C 1
ATOM 711 O O . GLY A 1 89 ? -16.089 7.035 13.038 1.00 96.19 89 GLY A O 1
ATOM 712 N N . LEU A 1 90 ? -15.242 5.259 11.957 1.00 97.25 90 LEU A N 1
ATOM 713 C CA . LEU A 1 90 ? -13.841 5.519 12.281 1.00 97.25 90 LEU A CA 1
ATOM 714 C C . LEU A 1 90 ? -13.096 6.073 11.069 1.00 97.25 90 LEU A C 1
ATOM 716 O O . LEU A 1 90 ? -13.048 5.438 10.012 1.00 97.25 90 LEU A O 1
ATOM 720 N N . MET A 1 91 ? -12.446 7.220 11.250 1.00 96.75 91 MET A N 1
ATOM 721 C CA . MET A 1 91 ? -11.471 7.746 10.297 1.00 96.75 91 MET A CA 1
ATOM 722 C C . MET A 1 91 ? -10.056 7.520 10.818 1.00 96.75 91 MET A C 1
ATOM 724 O O . MET A 1 91 ? -9.817 7.526 12.026 1.00 96.75 91 MET A O 1
ATOM 728 N N . PHE A 1 92 ? -9.114 7.333 9.897 1.00 95.56 92 PHE A N 1
ATOM 729 C CA . PHE A 1 92 ? -7.745 6.946 10.215 1.00 95.56 92 PHE A CA 1
ATOM 730 C C . PHE A 1 92 ? -6.715 7.906 9.629 1.00 95.56 92 PHE A C 1
ATOM 732 O O . PHE A 1 92 ? -6.982 8.641 8.676 1.00 95.56 92 PHE A O 1
ATOM 739 N N . GLU A 1 93 ? -5.506 7.843 10.184 1.00 92.56 93 GLU A N 1
ATOM 740 C CA . GLU A 1 93 ? -4.352 8.575 9.673 1.00 92.56 93 GLU A CA 1
ATOM 741 C C . GLU A 1 93 ? -4.066 8.270 8.193 1.00 92.56 93 GLU A C 1
ATOM 743 O O . GLU A 1 93 ? -4.327 7.176 7.679 1.00 92.56 93 GLU A O 1
ATOM 748 N N . GLN A 1 94 ? -3.502 9.256 7.494 1.00 87.00 94 GLN A N 1
ATOM 749 C CA . GLN A 1 94 ? -3.141 9.094 6.091 1.00 87.00 94 GLN A CA 1
ATOM 750 C C . GLN A 1 94 ? -2.018 8.068 5.920 1.00 87.00 94 GLN A C 1
ATOM 752 O O . GLN A 1 94 ? -1.093 7.981 6.731 1.00 87.00 94 GLN A O 1
ATOM 757 N N . ILE A 1 95 ? -2.054 7.336 4.803 1.00 85.88 95 ILE A N 1
ATOM 758 C CA . ILE A 1 95 ? -0.934 6.483 4.412 1.00 85.88 95 ILE A CA 1
ATOM 759 C C . ILE A 1 95 ? 0.291 7.360 4.176 1.00 85.88 95 ILE A C 1
ATOM 761 O O . ILE A 1 95 ? 0.322 8.165 3.248 1.00 85.88 95 ILE A O 1
ATOM 765 N N . VAL A 1 96 ? 1.331 7.133 4.975 1.00 84.06 96 VAL A N 1
ATOM 766 C CA . VAL A 1 96 ? 2.675 7.616 4.667 1.00 84.06 96 VAL A CA 1
ATOM 767 C C . VAL A 1 96 ? 3.239 6.742 3.538 1.00 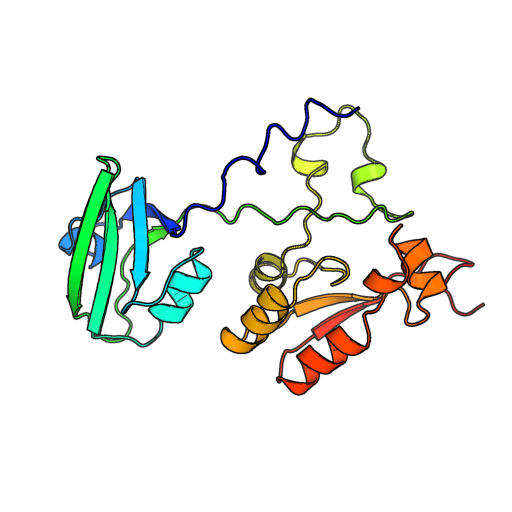84.06 96 VAL A C 1
ATOM 769 O O . VAL A 1 96 ? 3.416 5.533 3.754 1.00 84.06 96 VAL A O 1
ATOM 772 N N . PRO A 1 97 ? 3.500 7.307 2.341 1.00 83.06 97 PRO A N 1
ATOM 773 C CA . PRO A 1 97 ? 3.974 6.537 1.200 1.00 83.06 97 PRO A CA 1
ATOM 774 C C . PRO A 1 97 ? 5.362 5.956 1.449 1.00 83.06 97 PRO A C 1
ATOM 776 O O . PRO A 1 97 ? 6.273 6.649 1.922 1.00 83.06 97 PRO A O 1
ATOM 779 N N . ARG A 1 98 ? 5.558 4.705 1.036 1.00 82.75 98 ARG A N 1
ATOM 780 C CA . ARG A 1 98 ? 6.894 4.141 0.856 1.00 82.75 98 ARG A CA 1
ATOM 781 C C . ARG A 1 98 ? 7.690 4.993 -0.135 1.00 82.75 98 ARG A C 1
ATOM 783 O O . ARG A 1 98 ? 7.223 5.272 -1.236 1.00 82.75 98 ARG A O 1
ATOM 790 N N . GLN A 1 99 ? 8.903 5.379 0.264 1.00 83.12 99 GLN A N 1
ATOM 791 C CA . GLN A 1 99 ? 9.805 6.125 -0.607 1.00 83.12 99 GLN A CA 1
ATOM 792 C C . GLN A 1 99 ? 10.471 5.199 -1.627 1.00 83.12 99 GLN A C 1
ATOM 794 O O . GLN A 1 99 ? 11.027 4.160 -1.261 1.00 83.12 99 GLN A O 1
ATOM 799 N N . CYS A 1 100 ? 10.444 5.603 -2.894 1.00 87.81 100 CYS A N 1
ATOM 800 C CA . CYS A 1 100 ? 11.150 4.925 -3.967 1.00 87.81 100 CYS A CA 1
ATOM 801 C C . CYS A 1 100 ? 12.665 5.008 -3.742 1.00 87.81 100 CYS A C 1
ATOM 803 O O . CYS A 1 100 ? 13.216 6.074 -3.453 1.00 87.81 100 CYS A O 1
ATOM 805 N N . ALA A 1 101 ? 13.337 3.871 -3.916 1.00 86.88 101 ALA A N 1
ATOM 806 C CA . ALA A 1 101 ? 14.785 3.737 -3.771 1.00 86.88 101 ALA A CA 1
ATOM 807 C C . ALA A 1 101 ? 15.524 3.677 -5.120 1.00 86.88 101 ALA A C 1
ATOM 809 O O . ALA A 1 101 ? 16.693 3.296 -5.156 1.00 86.88 101 ALA A O 1
ATOM 810 N N . ASN A 1 102 ? 14.836 3.979 -6.224 1.00 91.69 102 ASN A N 1
ATOM 811 C CA . ASN A 1 102 ? 15.424 3.962 -7.558 1.00 91.69 102 ASN A CA 1
ATOM 812 C C . ASN A 1 102 ? 16.092 5.294 -7.884 1.00 91.69 102 ASN A C 1
ATOM 814 O O . ASN A 1 102 ? 15.648 6.371 -7.475 1.00 91.69 102 ASN A O 1
ATOM 818 N N . GLU A 1 103 ? 17.124 5.210 -8.711 1.00 92.81 103 GLU A N 1
ATOM 819 C CA . GLU A 1 103 ? 17.917 6.343 -9.155 1.00 92.81 103 GLU A CA 1
ATOM 820 C C . GLU A 1 103 ? 17.745 6.574 -10.663 1.00 92.81 103 GLU A C 1
ATOM 822 O O . GLU A 1 103 ? 18.688 6.989 -11.334 1.00 92.81 103 GLU A O 1
ATOM 827 N N . CYS A 1 104 ? 16.523 6.367 -11.171 1.00 94.56 104 CYS A N 1
ATOM 828 C CA . CYS A 1 104 ? 16.208 6.358 -12.598 1.00 94.56 104 CYS A CA 1
ATOM 829 C C . CYS A 1 104 ? 16.776 7.565 -13.353 1.00 94.56 104 CYS A C 1
ATOM 831 O O . CYS A 1 104 ? 16.662 8.706 -12.889 1.00 94.56 104 CYS A O 1
ATOM 833 N N . ILE A 1 105 ? 17.296 7.326 -14.558 1.00 94.12 105 ILE A N 1
ATOM 834 C CA . ILE A 1 105 ? 17.874 8.379 -15.411 1.00 94.12 105 ILE A CA 1
ATOM 835 C C . ILE A 1 105 ? 16.827 9.393 -15.909 1.00 94.12 105 ILE A C 1
ATOM 837 O O . ILE A 1 105 ? 17.170 10.505 -16.290 1.00 94.12 105 ILE A O 1
ATOM 841 N N . PHE A 1 106 ? 15.546 9.017 -15.869 1.00 91.94 106 PHE A N 1
ATOM 842 C CA . PHE A 1 106 ? 14.387 9.818 -16.283 1.00 91.94 106 PHE A CA 1
ATOM 843 C C . PHE A 1 106 ? 13.532 10.290 -15.090 1.00 91.94 106 PHE A C 1
ATOM 845 O O . PHE A 1 106 ? 12.380 10.686 -15.263 1.00 91.94 106 PHE A O 1
ATOM 852 N N . CYS A 1 107 ? 14.043 10.212 -13.855 1.00 91.31 107 CYS A N 1
ATOM 853 C CA . CYS A 1 107 ? 13.267 10.567 -12.665 1.00 91.31 107 CYS A CA 1
ATOM 854 C C . CYS A 1 107 ? 12.917 12.066 -12.644 1.00 91.31 107 CYS A C 1
ATOM 856 O O . CYS A 1 107 ? 13.791 12.911 -12.449 1.00 91.31 107 CYS A O 1
ATOM 858 N N . PHE A 1 108 ? 11.628 12.398 -12.757 1.00 87.38 108 PHE A N 1
ATOM 859 C CA . PHE A 1 108 ? 11.162 13.788 -12.728 1.00 87.38 108 PHE A CA 1
ATOM 860 C C . PHE A 1 108 ? 11.478 14.487 -11.397 1.00 87.38 108 PHE A C 1
ATOM 862 O O . PHE A 1 108 ? 11.879 15.646 -11.405 1.00 87.38 108 PHE A O 1
ATOM 869 N N . CYS A 1 109 ? 11.398 13.777 -10.262 1.00 88.81 109 CYS A N 1
ATOM 870 C CA . CYS A 1 109 ? 11.742 1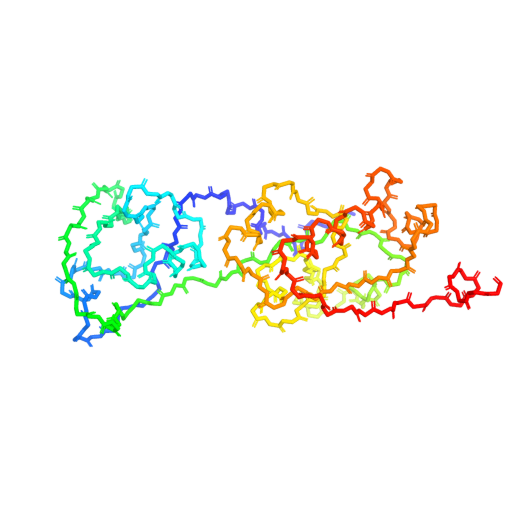4.343 -8.955 1.00 88.81 109 CYS A CA 1
ATOM 871 C C . CYS A 1 109 ? 13.203 14.808 -8.883 1.00 88.81 109 CYS A C 1
ATOM 873 O O . CYS A 1 109 ? 13.488 15.780 -8.190 1.00 88.81 109 CYS A O 1
ATOM 875 N N . LYS A 1 110 ? 14.122 14.138 -9.600 1.00 86.69 110 LYS A N 1
ATOM 876 C CA . LYS A 1 110 ? 15.533 14.552 -9.694 1.00 86.69 110 LYS A CA 1
ATOM 877 C C . LYS A 1 110 ? 15.735 15.779 -10.582 1.00 86.69 110 LYS A C 1
ATOM 879 O O . LYS A 1 110 ? 16.728 16.474 -10.421 1.00 86.69 110 LYS A O 1
ATOM 884 N N . GLY A 1 111 ? 14.830 16.008 -11.530 1.00 88.31 111 GLY A N 1
ATOM 885 C CA . GLY A 1 111 ? 14.875 17.149 -12.442 1.00 88.31 111 GLY A CA 1
ATOM 886 C C . GLY A 1 111 ? 14.252 18.427 -11.879 1.00 88.31 111 GLY A C 1
ATOM 887 O O . GLY A 1 111 ? 14.295 19.455 -12.551 1.00 88.31 111 GLY A O 1
ATOM 888 N N . ASN A 1 112 ? 13.655 18.382 -10.683 1.00 92.00 112 ASN A N 1
ATOM 889 C CA . ASN A 1 112 ? 13.070 19.562 -10.050 1.00 92.00 112 ASN A CA 1
ATOM 890 C C . ASN A 1 112 ? 14.149 20.601 -9.688 1.00 92.00 112 ASN A C 1
ATOM 892 O O . ASN A 1 112 ? 15.241 20.215 -9.267 1.00 92.00 112 ASN A O 1
ATOM 896 N N . PRO A 1 113 ? 13.847 21.911 -9.794 1.00 92.69 113 PRO A N 1
ATOM 897 C CA . PRO A 1 113 ? 14.741 22.952 -9.297 1.00 92.69 113 PRO A CA 1
ATOM 898 C C . PRO A 1 113 ? 14.832 22.904 -7.766 1.00 92.69 113 PRO A C 1
ATOM 900 O O . PRO A 1 113 ? 13.873 22.514 -7.099 1.00 92.69 113 PRO A O 1
ATOM 903 N N . ASP A 1 114 ? 15.964 23.335 -7.206 1.00 89.12 114 ASP A N 1
ATOM 904 C CA . ASP A 1 114 ? 16.251 23.241 -5.763 1.00 89.12 114 ASP A CA 1
ATOM 905 C C . ASP A 1 114 ? 15.247 24.003 -4.872 1.00 89.12 114 ASP A C 1
ATOM 907 O O . ASP A 1 114 ? 15.102 23.689 -3.692 1.00 89.12 114 ASP A O 1
ATOM 911 N N . ASP A 1 115 ? 14.544 24.996 -5.422 1.00 93.31 115 ASP A N 1
ATOM 912 C CA . ASP A 1 115 ? 13.534 25.811 -4.736 1.00 93.31 115 ASP A CA 1
ATOM 913 C C . ASP A 1 115 ? 12.090 25.312 -4.938 1.00 93.31 115 ASP A C 1
ATOM 915 O O . ASP A 1 115 ? 11.132 25.968 -4.514 1.00 93.31 115 ASP A O 1
ATOM 919 N N . ALA A 1 116 ? 11.907 24.146 -5.568 1.00 92.94 116 ALA A N 1
ATOM 920 C CA . ALA A 1 116 ? 10.592 23.554 -5.758 1.00 92.94 116 ALA A CA 1
ATOM 921 C C . ALA A 1 116 ? 9.893 23.251 -4.419 1.00 92.94 116 ALA A C 1
ATOM 923 O O . ALA A 1 116 ? 10.502 23.080 -3.361 1.00 92.94 116 ALA A O 1
ATOM 924 N N . ARG A 1 117 ? 8.558 23.149 -4.464 1.00 92.81 117 ARG A N 1
ATOM 925 C CA . ARG A 1 117 ? 7.763 22.796 -3.279 1.00 92.81 117 ARG A CA 1
ATOM 926 C C . ARG A 1 117 ? 8.208 21.428 -2.739 1.00 92.81 117 ARG A C 1
ATOM 928 O O . ARG A 1 117 ? 8.289 20.493 -3.534 1.00 92.81 117 ARG A O 1
ATOM 935 N N . PRO A 1 118 ? 8.375 21.255 -1.412 1.00 86.31 118 PRO A N 1
ATOM 936 C CA . PRO A 1 118 ? 8.837 19.993 -0.824 1.00 86.31 118 PRO A CA 1
ATOM 937 C C . PRO A 1 118 ? 8.040 18.757 -1.261 1.00 86.31 118 PRO A C 1
ATOM 939 O O . PRO A 1 118 ? 8.610 17.694 -1.485 1.00 86.31 118 PRO A O 1
ATOM 942 N N . SER A 1 119 ? 6.725 18.904 -1.456 1.00 85.38 119 SER A N 1
ATOM 943 C CA . SER A 1 119 ? 5.851 17.816 -1.907 1.00 85.38 119 SER A CA 1
ATOM 944 C C . SER A 1 119 ? 6.202 17.268 -3.296 1.00 85.38 119 SER A C 1
ATOM 946 O O . SER A 1 119 ? 5.853 16.133 -3.590 1.00 85.38 119 SER A O 1
ATOM 948 N N . LEU A 1 120 ? 6.895 18.036 -4.147 1.00 87.50 120 LEU A N 1
ATOM 949 C CA . LEU A 1 120 ? 7.318 17.602 -5.486 1.00 87.50 120 LEU A CA 1
ATOM 950 C C . LEU A 1 120 ? 8.549 16.681 -5.460 1.00 87.50 120 LEU A C 1
ATOM 952 O O . LEU A 1 120 ? 8.865 16.052 -6.469 1.00 87.50 120 LEU A O 1
ATOM 956 N N . PHE A 1 121 ? 9.235 16.581 -4.319 1.00 86.50 121 PHE A N 1
ATOM 957 C CA . PHE A 1 121 ? 10.389 15.697 -4.131 1.00 86.50 121 PHE A CA 1
ATOM 958 C C . PHE A 1 121 ? 10.024 14.340 -3.520 1.00 86.50 121 PHE A C 1
ATOM 960 O O . PHE A 1 121 ? 10.895 13.480 -3.377 1.00 86.50 121 PHE A O 1
ATOM 967 N N . VAL A 1 122 ? 8.754 14.134 -3.157 1.00 84.31 122 VAL A N 1
ATOM 968 C CA . VAL A 1 122 ? 8.264 12.849 -2.656 1.00 84.31 122 VAL A CA 1
ATOM 969 C C . VAL A 1 122 ? 8.276 11.857 -3.813 1.00 84.31 122 VAL A C 1
ATOM 971 O O . VAL A 1 122 ? 7.538 12.019 -4.780 1.00 84.31 122 VAL A O 1
ATOM 974 N N . ARG A 1 123 ? 9.126 10.832 -3.712 1.00 86.94 123 ARG A N 1
ATOM 975 C CA . ARG A 1 123 ? 9.173 9.731 -4.675 1.00 86.94 123 ARG A CA 1
ATOM 976 C C . ARG A 1 123 ? 8.401 8.572 -4.078 1.00 86.94 123 ARG A C 1
ATOM 978 O O . ARG A 1 123 ? 8.907 7.951 -3.148 1.00 86.94 123 ARG A O 1
ATOM 985 N N . ASP A 1 124 ? 7.205 8.282 -4.560 1.00 85.81 124 ASP A N 1
ATOM 986 C CA . ASP A 1 124 ? 6.428 7.156 -4.056 1.00 85.81 124 ASP A CA 1
ATOM 987 C C . ASP A 1 124 ? 6.689 5.873 -4.854 1.00 85.81 124 ASP A C 1
ATOM 989 O O . ASP A 1 124 ? 6.889 5.878 -6.065 1.00 85.81 124 ASP A O 1
ATOM 993 N N . GLU A 1 125 ? 6.729 4.754 -4.140 1.00 88.44 125 GLU A N 1
ATOM 994 C CA . GLU A 1 125 ? 6.682 3.413 -4.719 1.00 88.44 125 GLU A CA 1
ATOM 995 C C . GLU A 1 125 ? 5.961 2.499 -3.723 1.00 88.44 125 GLU A C 1
ATOM 997 O O . GLU A 1 125 ? 6.581 1.716 -3.008 1.00 88.44 125 GLU A O 1
ATOM 1002 N N . ASP A 1 126 ? 4.641 2.672 -3.608 1.00 91.94 126 ASP A N 1
ATOM 1003 C CA . ASP A 1 126 ? 3.815 2.019 -2.590 1.00 91.94 126 ASP A CA 1
ATOM 1004 C C . ASP A 1 126 ? 2.647 1.248 -3.221 1.00 91.94 126 ASP A C 1
ATOM 1006 O O . ASP A 1 126 ? 1.778 1.826 -3.875 1.00 91.94 126 ASP A O 1
ATOM 1010 N N . ILE A 1 127 ? 2.596 -0.063 -2.975 1.00 94.25 127 ILE A N 1
ATOM 1011 C CA . ILE A 1 127 ? 1.572 -0.977 -3.513 1.00 94.25 127 ILE A CA 1
ATOM 1012 C C . ILE A 1 127 ? 0.147 -0.608 -3.078 1.00 94.25 127 ILE A C 1
ATOM 1014 O O . ILE A 1 127 ? -0.825 -0.904 -3.774 1.00 94.25 127 ILE A O 1
ATOM 1018 N N . ARG A 1 128 ? 0.013 0.066 -1.927 1.00 94.69 128 ARG A N 1
ATOM 1019 C CA . ARG A 1 128 ? -1.276 0.505 -1.390 1.00 94.69 128 ARG A CA 1
ATOM 1020 C C . ARG A 1 128 ? -1.803 1.663 -2.218 1.00 94.69 128 ARG A C 1
ATOM 1022 O O . ARG A 1 128 ? -2.955 1.646 -2.626 1.00 94.69 128 ARG A O 1
ATOM 1029 N N . LEU A 1 129 ? -0.945 2.644 -2.499 1.00 93.81 129 LEU A N 1
ATOM 1030 C CA . LEU A 1 129 ? -1.303 3.805 -3.315 1.00 93.81 129 LEU A CA 1
ATOM 1031 C C . LEU A 1 129 ? -1.499 3.426 -4.781 1.00 93.81 129 LEU A C 1
ATOM 1033 O O . LEU A 1 129 ? -2.323 4.038 -5.454 1.00 93.81 129 LEU A O 1
ATOM 1037 N N . SER A 1 130 ? -0.799 2.391 -5.252 1.00 95.94 130 SER A N 1
ATOM 1038 C CA . SER A 1 130 ? -1.059 1.807 -6.566 1.00 95.94 130 SER A CA 1
ATOM 1039 C C . SER A 1 130 ? -2.504 1.335 -6.691 1.00 95.94 130 SER A C 1
ATOM 1041 O O . SER A 1 130 ? -3.221 1.788 -7.576 1.00 95.94 130 SER A O 1
ATOM 1043 N N . PHE A 1 131 ? -2.966 0.528 -5.735 1.00 96.25 131 PHE A N 1
ATOM 1044 C CA . PHE A 1 131 ? -4.350 0.058 -5.687 1.00 96.25 131 PHE A CA 1
ATOM 1045 C C . PHE A 1 131 ? -5.368 1.191 -5.472 1.00 96.25 131 PHE A C 1
ATOM 1047 O O . PHE A 1 131 ? -6.380 1.259 -6.163 1.00 96.25 131 PHE A O 1
ATOM 1054 N N . LEU A 1 132 ? -5.111 2.087 -4.517 1.00 94.38 132 LEU A N 1
ATOM 1055 C CA . LEU A 1 132 ? -6.081 3.100 -4.085 1.00 94.38 132 LEU A CA 1
ATOM 1056 C C . LEU A 1 132 ? -6.237 4.268 -5.060 1.00 94.38 132 LEU A C 1
ATOM 1058 O O . LEU A 1 132 ? -7.334 4.803 -5.205 1.00 94.38 132 LEU A O 1
ATOM 1062 N N . TYR A 1 133 ? -5.132 4.700 -5.666 1.00 94.31 133 TYR A N 1
ATOM 1063 C CA . TYR A 1 133 ? -5.057 5.968 -6.394 1.00 94.31 133 TYR A CA 1
ATOM 1064 C C . TYR A 1 133 ? -4.477 5.831 -7.802 1.00 94.31 133 TYR A C 1
ATOM 1066 O O . TYR A 1 133 ? -4.437 6.815 -8.537 1.00 94.31 133 TYR A O 1
ATOM 1074 N N . GLY A 1 134 ? -4.048 4.634 -8.203 1.00 95.38 134 GLY A N 1
ATOM 1075 C CA . GLY A 1 134 ? -3.487 4.407 -9.531 1.00 95.38 134 GLY A CA 1
ATOM 1076 C C . GLY A 1 134 ? -2.027 4.822 -9.684 1.00 95.38 134 GLY A C 1
ATOM 1077 O O . GLY A 1 134 ? -1.563 5.056 -10.801 1.00 95.38 134 GLY A O 1
ATOM 1078 N N . ASN A 1 135 ? -1.287 4.933 -8.579 1.00 94.12 135 ASN A N 1
ATOM 1079 C CA . ASN A 1 135 ? 0.126 5.293 -8.630 1.00 94.12 135 ASN A CA 1
ATOM 1080 C C . ASN A 1 135 ? 0.965 4.153 -9.227 1.00 94.12 135 ASN A C 1
ATOM 1082 O O . ASN A 1 135 ? 0.862 2.992 -8.821 1.00 94.12 135 ASN A O 1
ATOM 1086 N N . TYR A 1 136 ? 1.836 4.486 -10.177 1.00 94.44 136 TYR A N 1
ATOM 1087 C CA . TYR A 1 136 ? 2.664 3.497 -10.858 1.00 94.44 136 TYR A CA 1
ATOM 1088 C C . TYR A 1 136 ? 3.867 3.094 -10.011 1.00 94.44 136 TYR A C 1
ATOM 1090 O O . TYR A 1 136 ? 4.681 3.928 -9.621 1.00 94.44 136 TYR A O 1
ATOM 1098 N N . THR A 1 137 ? 4.028 1.793 -9.799 1.00 95.19 137 THR A N 1
ATOM 1099 C CA . THR A 1 137 ? 5.203 1.219 -9.136 1.00 95.19 137 THR A CA 1
ATOM 1100 C C . THR A 1 137 ? 6.132 0.583 -10.159 1.00 95.19 137 THR A C 1
ATOM 1102 O O . THR A 1 137 ? 5.696 0.131 -11.218 1.00 95.19 137 THR A O 1
ATOM 1105 N N . THR A 1 138 ? 7.430 0.517 -9.855 1.00 95.00 138 THR A N 1
ATOM 1106 C CA . THR A 1 138 ? 8.364 -0.235 -10.704 1.00 95.00 138 THR A CA 1
ATOM 1107 C C . THR A 1 138 ? 8.498 -1.687 -10.241 1.00 95.00 138 THR A C 1
ATOM 1109 O O . THR A 1 138 ? 9.086 -2.500 -10.942 1.00 95.00 138 THR A O 1
ATOM 1112 N N . LEU A 1 139 ? 8.007 -2.046 -9.052 1.00 94.38 139 LEU A N 1
ATOM 1113 C CA . LEU A 1 139 ? 8.229 -3.356 -8.422 1.00 94.38 139 LEU A CA 1
ATOM 1114 C C . LEU A 1 139 ? 9.719 -3.699 -8.192 1.00 94.38 139 LEU A C 1
ATOM 1116 O O . LEU A 1 139 ? 10.046 -4.837 -7.868 1.00 94.38 139 LEU A O 1
ATOM 1120 N N . SER A 1 140 ? 10.667 -2.768 -8.349 1.00 91.88 140 SER A N 1
ATOM 1121 C CA . SER A 1 140 ? 12.106 -3.040 -8.148 1.00 91.88 140 SER A CA 1
ATOM 1122 C C . SER A 1 140 ? 12.512 -3.054 -6.668 1.00 91.88 140 SER A C 1
ATOM 1124 O O . SER A 1 140 ? 13.546 -3.619 -6.299 1.00 91.88 140 SER A O 1
ATOM 1126 N N . SER A 1 141 ? 11.734 -2.386 -5.813 1.00 87.88 141 SER A N 1
ATOM 1127 C CA . SER A 1 141 ? 11.993 -2.267 -4.376 1.00 87.88 141 SER A CA 1
ATOM 1128 C C . SER A 1 141 ? 10.974 -3.008 -3.509 1.00 87.88 141 SER A C 1
ATOM 1130 O O . SER A 1 141 ? 11.110 -2.984 -2.285 1.00 87.88 141 SER A O 1
ATOM 1132 N N . ILE A 1 142 ? 9.990 -3.667 -4.130 1.00 90.31 142 ILE A N 1
ATOM 1133 C CA . ILE A 1 142 ? 8.956 -4.440 -3.440 1.00 90.31 142 ILE A CA 1
ATOM 1134 C C . ILE A 1 142 ? 9.563 -5.646 -2.717 1.00 90.31 142 ILE A C 1
ATOM 1136 O O . ILE A 1 142 ? 10.478 -6.292 -3.232 1.00 90.31 142 ILE A O 1
ATOM 1140 N N . THR A 1 143 ? 9.068 -5.941 -1.518 1.00 90.69 143 THR A N 1
ATOM 1141 C CA . THR A 1 143 ? 9.477 -7.124 -0.750 1.00 90.69 143 THR A CA 1
ATOM 1142 C C . THR A 1 143 ? 8.547 -8.313 -0.987 1.00 90.69 143 THR A C 1
ATOM 1144 O O . THR A 1 143 ? 7.393 -8.145 -1.377 1.00 90.69 143 THR A O 1
ATOM 1147 N N . ASP A 1 144 ? 9.007 -9.524 -0.665 1.00 92.31 144 ASP A N 1
ATOM 1148 C CA . ASP A 1 144 ? 8.169 -10.732 -0.722 1.00 92.31 144 ASP A CA 1
ATOM 1149 C C . ASP A 1 144 ? 6.926 -10.630 0.177 1.00 92.31 144 ASP A C 1
ATOM 1151 O O . ASP A 1 144 ? 5.861 -11.140 -0.165 1.00 92.31 144 ASP A O 1
ATOM 1155 N N . ASP A 1 145 ? 7.036 -9.951 1.321 1.00 92.06 145 ASP A N 1
ATOM 1156 C CA . ASP A 1 145 ? 5.901 -9.717 2.221 1.00 92.06 145 ASP A CA 1
ATOM 1157 C C . ASP A 1 145 ? 4.879 -8.746 1.614 1.00 92.06 145 ASP A C 1
ATOM 1159 O O . ASP A 1 145 ? 3.676 -8.928 1.791 1.00 92.06 145 ASP A O 1
ATOM 1163 N N . GLU A 1 146 ? 5.340 -7.725 0.885 1.00 93.25 146 GLU A N 1
ATOM 1164 C CA . GLU A 1 146 ? 4.472 -6.814 0.133 1.00 93.25 146 GLU A CA 1
ATOM 1165 C C . GLU A 1 146 ? 3.797 -7.559 -1.032 1.00 93.25 146 GLU A C 1
ATOM 1167 O O . GLU A 1 146 ? 2.588 -7.430 -1.207 1.00 93.25 146 GLU A O 1
ATOM 1172 N N . MET A 1 147 ? 4.527 -8.421 -1.750 1.00 95.69 147 MET A N 1
ATOM 1173 C CA . MET A 1 147 ? 3.974 -9.283 -2.806 1.00 95.69 147 MET A CA 1
ATOM 1174 C C . MET A 1 147 ? 2.882 -10.221 -2.278 1.00 95.69 147 MET A C 1
ATOM 1176 O O . MET A 1 147 ? 1.783 -10.275 -2.829 1.00 95.69 147 MET A O 1
ATOM 1180 N N . LYS A 1 148 ? 3.145 -10.921 -1.168 1.00 96.56 148 LYS A N 1
ATOM 1181 C CA . LYS A 1 148 ? 2.148 -11.782 -0.509 1.00 96.56 148 LYS A CA 1
ATOM 1182 C C . LYS A 1 148 ? 0.939 -10.985 -0.040 1.00 96.56 148 LYS A C 1
ATOM 1184 O O . LYS A 1 148 ? -0.184 -11.455 -0.185 1.00 96.56 148 LYS A O 1
ATOM 1189 N N . ARG A 1 149 ? 1.158 -9.775 0.483 1.00 95.75 149 ARG A N 1
ATOM 1190 C CA . ARG A 1 149 ? 0.076 -8.891 0.925 1.00 95.75 149 ARG A CA 1
ATOM 1191 C C . ARG A 1 149 ? -0.851 -8.502 -0.226 1.00 95.75 149 ARG A C 1
ATOM 1193 O O . ARG A 1 149 ? -2.060 -8.512 -0.015 1.00 95.75 149 ARG A O 1
ATOM 1200 N N . ILE A 1 150 ? -0.316 -8.177 -1.410 1.00 97.75 150 ILE A N 1
ATOM 1201 C CA . ILE A 1 150 ? -1.138 -7.872 -2.597 1.00 97.75 150 ILE A CA 1
ATOM 1202 C C . ILE A 1 150 ? -2.108 -9.022 -2.871 1.00 97.75 150 ILE A C 1
ATOM 1204 O O . ILE A 1 150 ? -3.298 -8.783 -3.061 1.00 97.75 150 ILE A O 1
ATOM 1208 N N . VAL A 1 151 ? -1.606 -10.258 -2.845 1.00 98.12 151 VAL A N 1
ATOM 1209 C CA . VAL A 1 151 ? -2.402 -11.463 -3.107 1.00 98.12 151 VAL A CA 1
ATOM 1210 C C . VAL A 1 151 ? -3.417 -11.723 -1.997 1.00 98.12 151 VAL A C 1
ATOM 1212 O O . VAL A 1 151 ? -4.604 -11.871 -2.277 1.00 98.12 151 VAL A O 1
ATOM 1215 N N . GLU A 1 152 ? -2.972 -11.740 -0.739 1.00 95.94 152 GLU A N 1
ATOM 1216 C CA . GLU A 1 152 ? -3.819 -12.018 0.428 1.00 95.94 152 GLU A CA 1
ATOM 1217 C C . GLU A 1 152 ? -4.999 -11.045 0.516 1.00 95.94 152 GLU A C 1
ATOM 1219 O O . GLU A 1 152 ? -6.128 -11.458 0.772 1.00 95.94 152 GLU A O 1
ATOM 1224 N N . GLN A 1 153 ? -4.741 -9.759 0.266 1.00 96.38 153 GLN A N 1
ATOM 1225 C CA . GLN A 1 153 ? -5.735 -8.691 0.380 1.00 96.38 153 GLN A CA 1
ATOM 1226 C C . GLN A 1 153 ? -6.410 -8.350 -0.949 1.00 96.38 153 GLN A C 1
ATO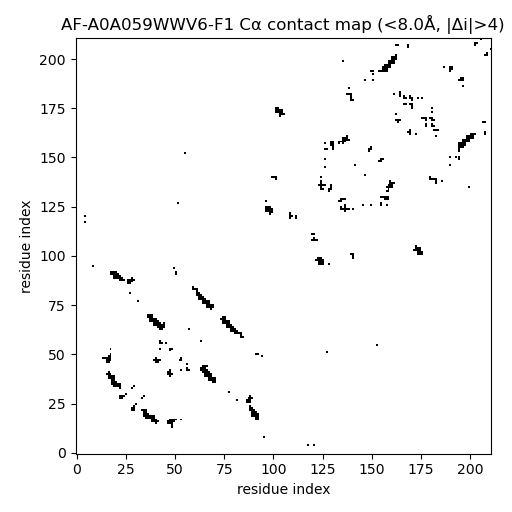M 1228 O O . GLN A 1 153 ? -7.211 -7.419 -0.989 1.00 96.38 153 GLN A O 1
ATOM 1233 N N . ARG A 1 154 ? -6.084 -9.077 -2.030 1.00 96.69 154 ARG A N 1
ATOM 1234 C CA . ARG A 1 154 ? -6.568 -8.826 -3.397 1.00 96.69 154 ARG A CA 1
ATOM 1235 C C . ARG A 1 154 ? -6.471 -7.344 -3.785 1.00 96.69 154 ARG A C 1
ATOM 1237 O O . ARG A 1 154 ? -7.429 -6.764 -4.290 1.00 96.69 154 ARG A O 1
ATOM 1244 N N . LEU A 1 155 ? -5.312 -6.725 -3.541 1.00 97.12 155 LEU A N 1
ATOM 1245 C CA . LEU A 1 155 ? -5.053 -5.321 -3.883 1.00 97.12 155 LEU A CA 1
ATOM 1246 C C . LEU A 1 155 ? -4.940 -5.179 -5.409 1.00 97.12 155 LEU A C 1
ATOM 1248 O O . LEU A 1 155 ? -3.842 -5.164 -5.958 1.00 97.12 155 LEU A O 1
ATOM 1252 N N . SER A 1 156 ? -6.076 -5.120 -6.096 1.00 97.56 156 SER A N 1
ATOM 1253 C CA . SER A 1 156 ? -6.186 -5.173 -7.554 1.00 97.56 156 SER A CA 1
ATOM 1254 C C . SER A 1 156 ? -7.094 -4.047 -8.071 1.00 97.56 156 SER A C 1
ATOM 1256 O O . SER A 1 156 ? -8.159 -3.841 -7.486 1.00 97.56 156 SER A O 1
ATOM 1258 N N . PRO A 1 157 ? -6.733 -3.335 -9.156 1.00 97.94 157 PRO A N 1
ATOM 1259 C CA . PRO A 1 157 ? -5.536 -3.531 -9.980 1.00 97.94 157 PRO A CA 1
ATOM 1260 C C . PRO A 1 157 ? -4.251 -2.981 -9.335 1.00 97.94 157 PRO A C 1
ATOM 1262 O O . PRO A 1 157 ? -4.296 -2.113 -8.463 1.00 97.94 157 PRO A O 1
ATOM 1265 N N . GLN A 1 158 ? -3.095 -3.469 -9.791 1.00 98.31 158 GLN A N 1
ATOM 1266 C CA . GLN A 1 158 ? -1.785 -2.855 -9.550 1.00 98.31 158 GLN A CA 1
ATOM 1267 C C . GLN A 1 158 ? -1.309 -2.123 -10.808 1.00 98.31 158 GLN A C 1
ATOM 1269 O O . GLN A 1 158 ? -1.299 -2.679 -11.907 1.00 98.31 158 GLN A O 1
ATOM 1274 N N . TYR A 1 159 ? -0.864 -0.882 -10.643 1.00 98.19 159 TYR A N 1
ATOM 1275 C CA . TYR A 1 159 ? -0.355 -0.038 -11.720 1.00 98.19 159 TYR A CA 1
ATOM 1276 C C . TYR A 1 159 ? 1.165 -0.155 -11.770 1.00 98.19 159 TYR A C 1
ATOM 1278 O O . TYR A 1 159 ? 1.865 0.161 -10.802 1.00 98.19 159 TYR A O 1
ATOM 1286 N N . VAL A 1 160 ? 1.688 -0.636 -12.898 1.00 97.88 160 VAL A N 1
ATOM 1287 C CA . VAL A 1 160 ? 3.095 -1.029 -13.026 1.00 97.88 160 VAL A CA 1
ATOM 1288 C C . VAL A 1 160 ? 3.748 -0.331 -14.210 1.00 97.88 160 VAL A C 1
ATOM 1290 O O . VAL A 1 160 ? 3.281 -0.424 -15.344 1.00 97.88 160 VAL A O 1
ATOM 1293 N N . SER A 1 161 ? 4.857 0.363 -13.956 1.00 95.88 161 SER A N 1
ATOM 1294 C CA . SER A 1 161 ? 5.686 0.959 -15.003 1.00 95.88 161 SER A CA 1
ATOM 1295 C C . SER A 1 161 ? 6.725 -0.051 -15.503 1.00 95.88 161 SER A C 1
ATOM 1297 O O . SER A 1 161 ? 7.644 -0.489 -14.797 1.00 95.88 161 SER A O 1
ATOM 1299 N N . VAL A 1 162 ? 6.573 -0.444 -16.765 1.00 96.44 162 VAL A N 1
ATOM 1300 C CA . VAL A 1 162 ? 7.414 -1.421 -17.454 1.00 96.44 162 VAL A CA 1
ATOM 1301 C C . VAL A 1 162 ? 8.416 -0.680 -18.330 1.00 96.44 162 VAL A C 1
ATOM 1303 O O . VAL A 1 162 ? 8.050 0.113 -19.190 1.00 96.44 162 VAL A O 1
ATOM 1306 N N . HIS A 1 163 ? 9.696 -0.950 -18.093 1.00 96.75 163 HIS A N 1
ATOM 1307 C CA . HIS A 1 163 ? 10.803 -0.225 -18.716 1.00 96.75 163 HIS A CA 1
ATOM 1308 C C . HIS A 1 163 ? 11.537 -1.121 -19.717 1.00 96.75 163 HIS A C 1
ATOM 1310 O O . HIS A 1 163 ? 11.694 -0.778 -20.876 1.00 96.75 163 HIS A O 1
ATOM 1316 N N . ALA A 1 164 ? 11.940 -2.317 -19.300 1.00 95.94 164 ALA A N 1
ATOM 1317 C CA . ALA A 1 164 ? 12.483 -3.349 -20.176 1.00 95.94 164 ALA A CA 1
ATOM 1318 C C . ALA A 1 164 ? 12.260 -4.721 -19.522 1.00 95.94 164 ALA A C 1
ATOM 1320 O O . ALA A 1 164 ? 11.991 -4.794 -18.325 1.00 95.94 164 ALA A O 1
ATOM 1321 N N . THR A 1 165 ? 12.365 -5.804 -20.285 1.00 93.56 165 THR A N 1
ATOM 1322 C CA . THR A 1 165 ? 12.464 -7.169 -19.734 1.00 93.56 165 THR A CA 1
ATOM 1323 C C . THR A 1 165 ? 13.906 -7.677 -19.723 1.00 93.56 165 THR A C 1
ATOM 1325 O O . THR A 1 165 ? 14.230 -8.568 -18.945 1.00 93.56 165 THR A O 1
ATOM 1328 N N . ASP A 1 166 ? 14.796 -7.075 -20.522 1.00 94.94 166 ASP A N 1
ATOM 1329 C CA . ASP A 1 166 ? 16.239 -7.282 -20.395 1.00 94.94 166 ASP A CA 1
ATOM 1330 C C . ASP A 1 166 ? 16.755 -6.665 -19.085 1.00 94.94 166 ASP A C 1
ATOM 1332 O O . ASP A 1 166 ? 16.558 -5.473 -18.816 1.00 94.94 166 ASP A O 1
ATOM 1336 N N . LEU A 1 167 ? 17.419 -7.490 -18.270 1.00 95.88 167 LEU A N 1
ATOM 1337 C CA . LEU A 1 167 ? 17.859 -7.113 -16.926 1.00 95.88 167 LEU A CA 1
ATOM 1338 C C . LEU A 1 167 ? 18.875 -5.974 -16.944 1.00 95.88 167 LEU A C 1
ATOM 1340 O O . LEU A 1 167 ? 18.772 -5.067 -16.121 1.00 95.88 167 LEU A O 1
ATOM 1344 N N . LYS A 1 168 ? 19.823 -5.985 -17.885 1.00 96.31 168 LYS A N 1
ATOM 1345 C CA . LYS A 1 168 ? 20.883 -4.971 -17.961 1.00 96.31 168 LYS A CA 1
ATOM 1346 C C . LYS A 1 168 ? 20.311 -3.619 -18.342 1.00 96.31 168 LYS A C 1
ATOM 1348 O O . LYS A 1 168 ? 20.594 -2.621 -17.680 1.00 96.31 168 LYS A O 1
ATOM 1353 N N . THR A 1 169 ? 19.453 -3.593 -19.357 1.00 96.81 169 THR A N 1
ATOM 1354 C CA . THR A 1 169 ? 18.774 -2.372 -19.790 1.00 96.81 169 THR A CA 1
ATOM 1355 C C . THR A 1 169 ? 17.876 -1.823 -18.686 1.00 96.81 169 THR A C 1
ATOM 1357 O O . THR A 1 169 ? 17.912 -0.626 -18.399 1.00 96.81 169 THR A O 1
ATOM 1360 N N . ARG A 1 170 ? 17.105 -2.680 -18.001 1.00 97.12 170 ARG A N 1
ATOM 1361 C CA . ARG A 1 170 ? 16.238 -2.243 -16.898 1.00 97.12 170 ARG A CA 1
ATOM 1362 C C . ARG A 1 170 ? 17.026 -1.736 -15.689 1.00 97.12 170 ARG A C 1
ATOM 1364 O O . ARG A 1 170 ? 16.654 -0.708 -15.124 1.00 97.12 170 ARG A O 1
ATOM 1371 N N . ALA A 1 171 ? 18.102 -2.425 -15.313 1.00 97.19 171 ALA A N 1
ATOM 1372 C CA . ALA A 1 171 ? 19.005 -2.027 -14.234 1.00 97.19 171 ALA A CA 1
ATOM 1373 C C . ALA A 1 171 ? 19.599 -0.638 -14.497 1.00 97.19 171 ALA A C 1
ATOM 1375 O O . ALA A 1 171 ? 19.528 0.244 -13.640 1.00 97.19 171 ALA A O 1
ATOM 1376 N N . TYR A 1 172 ? 20.091 -0.420 -15.720 1.00 97.25 172 TYR A N 1
ATOM 1377 C CA . TYR A 1 172 ? 20.605 0.867 -16.176 1.00 97.25 172 TYR A CA 1
ATOM 1378 C C . TYR A 1 172 ? 19.544 1.976 -16.109 1.00 97.25 172 TYR A C 1
ATOM 1380 O O . TYR A 1 172 ? 19.781 3.019 -15.499 1.00 97.25 172 TYR A O 1
ATOM 1388 N N . LEU A 1 173 ? 18.354 1.736 -16.672 1.00 97.06 173 LEU A N 1
ATOM 1389 C CA . LEU A 1 173 ? 17.248 2.700 -16.694 1.00 97.06 173 LEU A CA 1
ATOM 1390 C C . LEU A 1 173 ? 16.813 3.135 -15.287 1.00 97.06 173 LEU A C 1
ATOM 1392 O O . LEU A 1 173 ? 16.571 4.322 -15.059 1.00 97.06 173 LEU A O 1
ATOM 1396 N N . LEU A 1 174 ? 16.719 2.186 -14.351 1.00 96.19 174 LEU A N 1
ATOM 1397 C CA . LEU A 1 174 ? 16.266 2.421 -12.976 1.00 96.19 174 LEU A CA 1
ATOM 1398 C C . LEU A 1 174 ? 17.387 2.850 -12.017 1.00 96.19 174 LEU A C 1
ATOM 1400 O O . LEU A 1 174 ? 17.093 3.272 -10.897 1.00 96.19 174 LEU A O 1
ATOM 1404 N N . GLY A 1 175 ? 18.653 2.749 -12.427 1.00 96.06 175 GLY A N 1
ATOM 1405 C CA . GLY A 1 175 ? 19.799 3.004 -11.555 1.00 96.06 175 GLY A CA 1
ATOM 1406 C C . GLY A 1 175 ? 19.851 2.042 -10.363 1.00 96.06 175 GLY A C 1
ATOM 1407 O O . GLY A 1 175 ? 20.040 2.479 -9.230 1.00 96.06 175 GLY A O 1
ATOM 1408 N N . VAL A 1 176 ? 19.620 0.748 -10.602 1.00 95.00 176 VAL A N 1
ATOM 1409 C CA . VAL A 1 176 ? 19.643 -0.311 -9.575 1.00 95.00 176 VAL A CA 1
ATOM 1410 C C . VAL A 1 176 ? 20.505 -1.489 -10.021 1.00 95.00 176 VAL A C 1
ATOM 1412 O O . VAL A 1 176 ? 20.786 -1.643 -11.203 1.00 95.00 176 VAL A O 1
ATOM 1415 N N . GLU A 1 177 ? 20.888 -2.351 -9.080 1.00 93.62 177 GLU A N 1
ATOM 1416 C CA . GLU A 1 177 ? 21.573 -3.617 -9.374 1.00 93.62 177 GLU A CA 1
ATOM 1417 C C . GLU A 1 177 ? 20.692 -4.570 -10.205 1.00 93.62 177 GLU A C 1
ATOM 1419 O O . GLU A 1 177 ? 19.477 -4.643 -9.991 1.00 93.62 177 GLU A O 1
ATOM 1424 N N . GLU A 1 178 ? 21.301 -5.374 -11.087 1.00 94.44 178 GLU A N 1
ATOM 1425 C CA . GLU A 1 178 ? 20.590 -6.349 -11.941 1.00 94.44 178 GLU A CA 1
ATOM 1426 C C . GLU A 1 178 ? 19.713 -7.323 -11.133 1.00 94.44 178 GLU A C 1
ATOM 1428 O O . GLU A 1 178 ? 18.608 -7.660 -11.553 1.00 94.44 178 GLU A O 1
ATOM 1433 N N . SER A 1 179 ? 20.141 -7.705 -9.924 1.00 91.25 179 SER A N 1
ATOM 1434 C CA . SER A 1 179 ? 19.384 -8.594 -9.026 1.00 91.25 179 SER A CA 1
ATOM 1435 C C . SER A 1 179 ? 18.039 -8.022 -8.562 1.00 91.25 179 SER A C 1
ATOM 1437 O O . SER A 1 179 ? 17.161 -8.770 -8.140 1.00 91.25 179 SER A O 1
ATOM 1439 N N . ARG A 1 180 ? 17.859 -6.698 -8.636 1.00 90.44 180 ARG A N 1
ATOM 1440 C CA . ARG A 1 180 ? 16.605 -5.997 -8.311 1.00 90.44 180 ARG A CA 1
ATOM 1441 C C . ARG A 1 180 ? 15.821 -5.589 -9.558 1.00 90.44 180 ARG A C 1
ATOM 1443 O O . ARG A 1 180 ? 14.677 -5.140 -9.444 1.00 90.44 180 ARG A O 1
ATOM 1450 N N . ALA A 1 181 ? 16.437 -5.723 -10.731 1.00 94.50 181 ALA A N 1
ATOM 1451 C CA . ALA A 1 181 ? 15.906 -5.259 -12.000 1.00 94.50 181 ALA A CA 1
ATOM 1452 C C . ALA A 1 181 ? 14.906 -6.229 -12.629 1.00 94.50 181 ALA A C 1
ATOM 1454 O O . ALA A 1 181 ? 14.212 -5.816 -13.554 1.00 94.50 181 ALA A O 1
ATOM 1455 N N . ASP A 1 182 ? 14.763 -7.462 -12.137 1.00 94.62 182 ASP A N 1
ATOM 1456 C CA . ASP A 1 182 ? 13.722 -8.332 -12.674 1.00 94.62 182 ASP A CA 1
ATOM 1457 C C . ASP A 1 182 ? 12.317 -7.808 -12.337 1.00 94.62 182 ASP A C 1
ATOM 1459 O O . ASP A 1 182 ? 12.021 -7.368 -11.216 1.00 94.62 182 ASP A O 1
ATOM 1463 N N . ILE A 1 183 ? 11.472 -7.829 -13.361 1.00 95.69 183 ILE A N 1
ATOM 1464 C CA . ILE A 1 183 ? 10.045 -7.517 -13.304 1.00 95.69 183 ILE A CA 1
ATOM 1465 C C . ILE A 1 183 ? 9.205 -8.708 -13.767 1.00 95.69 183 ILE A C 1
ATOM 1467 O O . ILE A 1 183 ? 8.025 -8.774 -13.434 1.00 95.69 183 ILE A O 1
ATOM 1471 N N . SER A 1 184 ? 9.793 -9.635 -14.527 1.00 95.81 184 SER A N 1
ATOM 1472 C CA . SER A 1 184 ? 9.056 -10.679 -15.233 1.00 95.81 184 SER A CA 1
ATOM 1473 C C . SER A 1 184 ? 8.466 -11.676 -14.247 1.00 95.81 184 SER A C 1
ATOM 1475 O O . SER A 1 184 ? 7.263 -11.923 -14.294 1.00 95.81 184 SER A O 1
ATOM 1477 N N . ASP A 1 185 ? 9.265 -12.152 -13.287 1.00 95.19 185 ASP A N 1
ATOM 1478 C CA . ASP A 1 185 ? 8.802 -13.117 -12.286 1.00 95.19 185 ASP A CA 1
ATOM 1479 C C . ASP A 1 185 ? 7.759 -12.486 -11.357 1.00 95.19 185 ASP A C 1
ATOM 1481 O O . ASP A 1 185 ? 6.800 -13.133 -10.941 1.00 95.19 185 ASP A O 1
ATOM 1485 N N . LYS A 1 186 ? 7.902 -11.186 -11.069 1.00 95.94 186 LYS A N 1
ATOM 1486 C CA . LYS A 1 186 ? 6.953 -10.438 -10.230 1.00 95.94 186 LYS A CA 1
ATOM 1487 C C . LYS A 1 186 ? 5.614 -10.249 -10.932 1.00 95.94 186 LYS A C 1
ATOM 1489 O O . LYS A 1 186 ? 4.577 -10.461 -10.314 1.00 95.94 186 LYS A O 1
ATOM 1494 N N . LEU A 1 187 ? 5.626 -9.872 -12.211 1.00 97.44 187 LEU A N 1
ATOM 1495 C CA . LEU A 1 187 ? 4.406 -9.766 -13.011 1.00 97.44 187 LEU A CA 1
ATOM 1496 C C . LEU A 1 187 ? 3.730 -11.127 -13.151 1.00 97.44 187 LEU A C 1
ATOM 1498 O O . LEU A 1 187 ? 2.526 -11.214 -12.936 1.00 97.44 187 LEU A O 1
ATOM 1502 N N . GLN A 1 188 ? 4.499 -12.178 -13.445 1.00 97.75 188 GLN A N 1
ATOM 1503 C CA . GLN A 1 188 ? 3.969 -13.533 -13.551 1.00 97.75 188 GLN A CA 1
ATOM 1504 C C . GLN A 1 188 ? 3.313 -13.970 -12.238 1.00 97.75 188 GLN A C 1
ATOM 1506 O O . GLN A 1 188 ? 2.166 -14.397 -12.252 1.00 97.75 188 GLN A O 1
ATOM 1511 N N . PHE A 1 189 ? 3.980 -13.763 -11.099 1.00 97.94 189 PHE A N 1
ATOM 1512 C CA . PHE A 1 189 ? 3.416 -14.073 -9.785 1.00 97.94 189 PHE A CA 1
ATOM 1513 C C . PHE A 1 189 ? 2.085 -13.356 -9.527 1.00 97.94 189 PHE A C 1
ATOM 1515 O O . PHE A 1 189 ? 1.152 -13.965 -9.009 1.00 97.94 189 PHE A O 1
ATOM 1522 N N . LEU A 1 190 ? 1.984 -12.066 -9.863 1.00 98.31 190 LEU A N 1
ATOM 1523 C CA . LEU A 1 190 ? 0.749 -11.303 -9.671 1.00 98.31 190 LEU A CA 1
ATOM 1524 C C . LEU A 1 190 ? -0.374 -11.815 -10.585 1.00 98.31 190 LEU A C 1
ATOM 1526 O O . LEU A 1 190 ? -1.486 -12.040 -10.110 1.00 98.31 190 LEU A O 1
ATOM 1530 N N . LEU A 1 191 ? -0.072 -12.061 -11.861 1.00 98.06 191 LEU A N 1
ATOM 1531 C CA . LEU A 1 191 ? -1.030 -12.590 -12.836 1.00 98.06 191 LEU A CA 1
ATOM 1532 C C . LEU A 1 191 ? -1.521 -13.995 -12.459 1.00 98.06 191 LEU A C 1
ATOM 1534 O O . LEU A 1 191 ? -2.719 -14.257 -12.525 1.00 98.06 191 LEU A O 1
ATOM 1538 N N . ASP A 1 192 ? -0.623 -14.868 -11.995 1.00 98.50 192 ASP A N 1
ATOM 1539 C CA . ASP A 1 192 ? -0.944 -16.228 -11.537 1.00 98.50 192 ASP A CA 1
ATOM 1540 C C . ASP A 1 192 ? -1.855 -16.243 -10.298 1.00 98.50 192 ASP A C 1
ATOM 1542 O O . ASP A 1 192 ? -2.469 -17.263 -9.990 1.00 98.50 192 ASP A O 1
ATOM 1546 N N . ASN A 1 193 ? -1.946 -15.119 -9.580 1.00 98.44 193 ASN A N 1
ATOM 1547 C CA . ASN A 1 193 ? -2.803 -14.929 -8.410 1.00 98.44 193 ASN A CA 1
ATOM 1548 C C . ASN A 1 193 ? -3.990 -13.985 -8.695 1.00 98.44 193 ASN A C 1
ATOM 1550 O O . ASN A 1 193 ? -4.504 -13.338 -7.778 1.00 98.44 193 ASN A O 1
ATOM 1554 N N . ASP A 1 194 ? -4.425 -13.895 -9.955 1.00 98.12 194 ASP A N 1
ATOM 1555 C CA . ASP A 1 194 ? -5.563 -13.091 -10.427 1.00 98.12 194 ASP A CA 1
ATOM 1556 C C . ASP A 1 194 ? -5.494 -11.600 -10.045 1.00 98.12 194 ASP A C 1
ATOM 1558 O O . ASP A 1 194 ? -6.519 -10.959 -9.800 1.00 98.12 194 ASP A O 1
ATOM 1562 N N . ILE A 1 195 ? -4.290 -11.032 -9.956 1.00 98.56 195 ILE A N 1
ATOM 1563 C CA . ILE A 1 195 ? -4.118 -9.592 -9.765 1.00 98.56 195 ILE A CA 1
ATOM 1564 C C . ILE A 1 195 ? -4.083 -8.924 -11.136 1.00 98.56 195 ILE A C 1
ATOM 1566 O O . ILE A 1 195 ? -3.216 -9.203 -11.966 1.00 98.56 195 ILE A O 1
ATOM 1570 N N . GLU A 1 196 ? -5.028 -8.017 -11.371 1.00 98.50 196 GLU A N 1
ATOM 1571 C CA . GLU A 1 196 ? -5.082 -7.230 -12.598 1.00 98.50 196 GLU A CA 1
ATOM 1572 C C . GLU A 1 196 ? -3.916 -6.236 -12.631 1.00 98.50 196 GLU A C 1
ATOM 1574 O O . GLU A 1 196 ? -3.655 -5.532 -11.653 1.00 98.50 196 GLU A O 1
ATOM 1579 N N . ILE A 1 197 ? -3.217 -6.166 -13.766 1.00 98.25 197 ILE A N 1
ATOM 1580 C CA . ILE A 1 197 ? -2.085 -5.257 -13.959 1.00 98.25 197 ILE A CA 1
ATOM 1581 C C . ILE A 1 197 ? -2.437 -4.188 -14.984 1.00 98.25 197 ILE A C 1
ATOM 1583 O O . ILE A 1 197 ? -2.715 -4.482 -16.147 1.00 98.25 197 ILE A O 1
ATOM 1587 N N . HIS A 1 198 ? -2.338 -2.928 -14.571 1.00 98.31 198 HIS A N 1
ATOM 1588 C CA . HIS A 1 198 ? -2.381 -1.776 -15.468 1.00 98.31 198 HIS A CA 1
ATOM 1589 C C . HIS A 1 198 ? -0.950 -1.383 -15.814 1.00 98.31 198 HIS A C 1
ATOM 1591 O O . HIS A 1 198 ? -0.262 -0.710 -15.045 1.00 98.31 198 HIS A O 1
ATOM 1597 N N . ALA A 1 199 ? -0.474 -1.857 -16.963 1.00 96.94 199 ALA A N 1
ATOM 1598 C CA . ALA A 1 199 ? 0.899 -1.636 -17.395 1.00 96.94 199 ALA A CA 1
ATOM 1599 C C . ALA A 1 199 ? 1.051 -0.323 -18.181 1.00 96.94 199 ALA A C 1
ATOM 1601 O O . ALA A 1 199 ? 0.352 -0.089 -19.166 1.00 96.94 199 ALA A O 1
ATOM 1602 N N . GLN A 1 200 ? 2.034 0.491 -17.796 1.00 96.12 200 GLN A N 1
ATOM 1603 C CA . GLN A 1 200 ? 2.521 1.624 -18.582 1.00 96.12 200 GLN A CA 1
ATOM 1604 C C . GLN A 1 200 ? 3.916 1.305 -19.109 1.00 96.12 200 GLN A C 1
ATOM 1606 O O . GLN A 1 200 ? 4.828 1.045 -18.329 1.00 96.12 200 GLN A O 1
ATOM 1611 N N . VAL A 1 201 ? 4.099 1.364 -20.427 1.00 95.06 201 VAL A N 1
ATOM 1612 C CA . VAL A 1 201 ? 5.425 1.225 -21.039 1.00 95.06 201 VAL A CA 1
ATOM 1613 C C . VAL A 1 201 ? 6.138 2.575 -21.014 1.00 95.06 201 VAL A C 1
ATOM 1615 O O . VAL A 1 201 ? 5.608 3.569 -21.510 1.00 95.06 201 VAL A O 1
ATOM 1618 N N . VAL A 1 202 ? 7.345 2.605 -20.452 1.00 95.06 202 VAL A N 1
ATOM 1619 C CA . VAL A 1 202 ? 8.210 3.790 -20.394 1.00 95.06 202 VAL A CA 1
ATOM 1620 C C . VAL A 1 202 ? 9.348 3.611 -21.391 1.00 95.06 202 VAL A C 1
ATOM 1622 O O . VAL A 1 202 ? 10.177 2.718 -21.227 1.00 95.06 202 VAL A O 1
ATOM 1625 N N . LEU A 1 203 ? 9.397 4.460 -22.419 1.00 94.62 203 LEU A N 1
ATOM 1626 C CA . LEU A 1 203 ? 10.418 4.416 -23.469 1.00 94.62 203 LEU A CA 1
ATOM 1627 C C . LEU A 1 203 ? 11.379 5.603 -23.360 1.00 94.62 203 LEU A C 1
ATOM 1629 O O . LEU A 1 203 ? 10.963 6.757 -23.260 1.00 94.62 203 LEU A O 1
ATOM 1633 N N . CYS A 1 204 ? 12.668 5.303 -23.436 1.00 94.81 204 CYS A N 1
ATOM 1634 C CA . CYS A 1 204 ? 13.773 6.231 -23.580 1.00 94.81 204 CYS A CA 1
ATOM 1635 C C . CYS A 1 204 ? 14.424 5.994 -24.957 1.00 94.81 204 CYS A C 1
ATOM 1637 O O . CYS A 1 204 ? 14.857 4.869 -25.234 1.00 94.81 204 CYS A O 1
ATOM 1639 N N . PRO A 1 205 ? 14.490 7.025 -25.823 1.00 94.31 205 PRO A N 1
ATOM 1640 C CA . PRO A 1 205 ? 15.099 6.903 -27.145 1.00 94.31 205 PRO A CA 1
ATOM 1641 C C . PRO A 1 205 ? 16.507 6.310 -27.083 1.00 94.31 205 PRO A C 1
ATOM 1643 O O . PRO A 1 205 ? 17.264 6.638 -26.171 1.00 94.31 205 PRO A O 1
ATOM 1646 N N . GLU A 1 206 ? 16.838 5.461 -28.057 1.00 94.44 206 GLU A N 1
ATOM 1647 C CA . GLU A 1 206 ? 18.157 4.824 -28.222 1.00 94.44 206 GLU A CA 1
ATOM 1648 C C . GLU A 1 206 ? 18.576 3.864 -27.088 1.00 94.44 206 GLU A C 1
ATOM 1650 O O . GLU A 1 206 ? 19.706 3.376 -27.082 1.00 94.44 206 GLU A O 1
ATOM 1655 N N . ILE A 1 207 ? 17.691 3.586 -26.122 1.00 94.81 207 ILE A N 1
ATOM 1656 C CA . ILE A 1 207 ? 17.979 2.704 -24.978 1.00 94.81 207 ILE A CA 1
ATOM 1657 C C . ILE A 1 207 ? 17.069 1.473 -24.983 1.00 94.81 207 ILE A C 1
ATOM 1659 O O . ILE A 1 207 ? 17.547 0.345 -24.885 1.00 94.81 207 ILE A O 1
ATOM 1663 N N . ASN A 1 208 ? 15.752 1.674 -25.054 1.00 94.94 208 ASN A N 1
ATOM 1664 C CA . ASN A 1 208 ? 14.755 0.597 -25.000 1.00 94.94 208 ASN A CA 1
ATOM 1665 C C . ASN A 1 208 ? 13.617 0.791 -26.014 1.00 94.94 208 ASN A C 1
ATOM 1667 O O . ASN A 1 208 ? 12.536 0.229 -25.855 1.00 94.94 208 ASN A O 1
ATOM 1671 N N . ASP A 1 209 ? 13.855 1.581 -27.057 1.00 90.31 209 ASP A N 1
ATOM 1672 C CA . ASP A 1 209 ? 12.892 1.914 -28.110 1.00 90.31 209 ASP A CA 1
ATOM 1673 C C . ASP A 1 209 ? 12.869 0.903 -29.275 1.00 90.31 209 ASP A C 1
ATOM 1675 O O . ASP A 1 209 ? 12.169 1.116 -30.266 1.00 90.31 209 ASP A O 1
ATOM 1679 N N . GLY A 1 210 ? 13.595 -0.214 -29.148 1.00 82.44 210 GLY A N 1
ATOM 1680 C CA . GLY A 1 210 ? 13.599 -1.315 -30.116 1.00 82.44 210 GLY A CA 1
ATOM 1681 C C . GLY A 1 210 ? 14.420 -1.054 -31.383 1.00 82.44 210 GLY A C 1
ATOM 1682 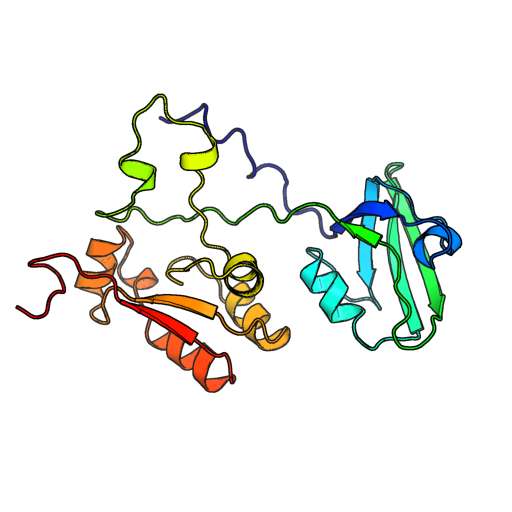O O . GLY A 1 210 ? 14.269 -1.803 -32.351 1.00 82.44 210 GLY A O 1
ATOM 1683 N N . LYS A 1 211 ? 15.249 -0.005 -31.388 1.00 62.59 211 LYS A N 1
ATOM 1684 C CA . LYS A 1 211 ? 16.283 0.235 -32.401 1.00 62.59 211 LYS A CA 1
ATOM 1685 C C . LYS A 1 211 ? 17.632 -0.341 -31.991 1.00 62.59 211 LYS A C 1
ATOM 1687 O O . LYS A 1 211 ? 17.880 -0.468 -30.774 1.00 62.59 211 LYS A O 1
#

Sequence (211 aa):
MYEFAVTPAITQLRRPGVIITEVTPGTVGEELELRPDDRIIKVNGRGVRDYLDFRFQTAGETELTFRVKKPSGETLDIEFDREEGEDLGLMFEQIVPRQCANECIFCFCKGNPDDARPSLFVRDEDIRLSFLYGNYTTLSSITDDEMKRIVEQRLSPQYVSVHATDLKTRAYLLGVEESRADISDKLQFLLDNDIEIHAQVVLCPEINDGK

Secondary structure (DSSP, 8-state):
---SS-S-TT-S---SSEEEEEE-TTSHHHHTT--TT-EEEEETTEE--SHHHHHHHHTT-SEEEEEEE-TTS-EEEEEEE--TT----EEEPPP-PPBP----TT-GGGGS-TTS-GGGG--B--HHHHHHH-PPB-SSS--HHHHHHHHHTT--PEEEEE--SSHHHHHHHHTS-HHHH--HHHHHHHHHTT--EEEEE---TTTSS--